Protein AF-A0A1G1VSD2-F1 (afdb_monomer)

Structure (mmCIF, N/CA/C/O backbone):
data_AF-A0A1G1VSD2-F1
#
_entry.id   AF-A0A1G1VSD2-F1
#
loop_
_atom_site.group_PDB
_atom_site.id
_atom_site.type_symbol
_atom_site.label_atom_id
_atom_site.label_alt_id
_atom_site.label_comp_id
_atom_site.label_asym_id
_atom_site.label_entity_id
_atom_site.label_seq_id
_atom_site.pdbx_PDB_ins_code
_atom_site.Cartn_x
_atom_site.Cartn_y
_atom_site.Cartn_z
_atom_site.occupancy
_atom_site.B_iso_or_equiv
_atom_site.auth_seq_id
_atom_site.auth_comp_id
_atom_site.auth_asym_id
_atom_site.auth_atom_id
_atom_site.pdbx_PDB_model_num
ATOM 1 N N . MET A 1 1 ? -58.780 -33.201 26.839 1.00 52.72 1 MET A N 1
ATOM 2 C CA . MET A 1 1 ? -57.658 -32.449 26.233 1.00 52.72 1 MET A CA 1
ATOM 3 C C . MET A 1 1 ? -57.218 -31.389 27.243 1.00 52.72 1 MET A C 1
ATOM 5 O O . MET A 1 1 ? -58.002 -30.496 27.530 1.00 52.72 1 MET A O 1
ATOM 9 N N . LYS A 1 2 ? -56.063 -31.550 27.912 1.00 49.69 2 LYS A N 1
ATOM 10 C CA . LYS A 1 2 ? -55.600 -30.594 28.940 1.00 49.69 2 LYS A CA 1
ATOM 11 C C . LYS A 1 2 ? -55.156 -29.295 28.254 1.00 49.69 2 LYS A C 1
ATOM 13 O O . LYS A 1 2 ? -54.131 -29.290 27.578 1.00 49.69 2 LYS A O 1
ATOM 18 N N . LEU A 1 3 ? -55.926 -28.219 28.414 1.00 62.31 3 LEU A N 1
ATOM 19 C CA . LEU A 1 3 ? -55.564 -26.873 27.961 1.00 62.31 3 LEU A CA 1
ATOM 20 C C . LEU A 1 3 ? -54.420 -26.342 28.839 1.00 62.31 3 LEU A C 1
ATOM 22 O O . LEU A 1 3 ? -54.589 -26.142 30.040 1.00 62.31 3 LEU A O 1
ATOM 26 N N . LYS A 1 4 ? -53.234 -26.164 28.246 1.00 66.75 4 LYS A N 1
ATOM 27 C CA . LYS A 1 4 ? -52.096 -25.493 28.890 1.00 66.75 4 LYS A CA 1
ATOM 28 C C . LYS A 1 4 ? -52.409 -23.996 28.991 1.00 66.75 4 LYS A C 1
ATOM 30 O O . LYS A 1 4 ? -52.580 -23.345 27.966 1.00 66.75 4 LYS A O 1
ATOM 35 N N . LEU A 1 5 ? -52.458 -23.453 30.208 1.00 64.56 5 LEU A N 1
ATOM 36 C CA . LEU A 1 5 ? -52.500 -22.004 30.430 1.00 64.56 5 LEU A CA 1
ATOM 37 C C . LEU A 1 5 ? -51.174 -21.386 29.965 1.00 64.56 5 LEU A C 1
ATOM 39 O O . LEU A 1 5 ? -50.117 -21.693 30.518 1.00 64.56 5 LEU A O 1
ATOM 43 N N . SER A 1 6 ? -51.236 -20.519 28.954 1.00 67.62 6 SER A N 1
ATOM 44 C CA . SER A 1 6 ? -50.121 -19.657 28.561 1.00 67.62 6 SER A CA 1
ATOM 45 C C . SER A 1 6 ? -49.943 -18.576 29.629 1.00 67.62 6 SER A C 1
ATOM 47 O O . SER A 1 6 ? -50.878 -17.828 29.914 1.00 67.62 6 SER A O 1
ATOM 49 N N . ARG A 1 7 ? -48.771 -18.529 30.271 1.00 74.62 7 ARG A N 1
ATOM 50 C CA . ARG A 1 7 ? -48.413 -17.458 31.209 1.00 74.62 7 ARG A CA 1
ATOM 51 C C . ARG A 1 7 ? -47.955 -16.253 30.389 1.00 74.62 7 ARG A C 1
ATOM 53 O O . ARG A 1 7 ? -46.961 -16.349 29.675 1.00 74.62 7 ARG A O 1
ATOM 60 N N . GLY A 1 8 ? -48.709 -15.158 30.458 1.00 75.31 8 GLY A N 1
ATOM 61 C CA . GLY A 1 8 ? -48.337 -13.886 29.840 1.00 75.31 8 GLY A CA 1
ATOM 62 C C . GLY A 1 8 ? -47.202 -13.202 30.602 1.00 75.31 8 GLY A C 1
ATOM 63 O O . GLY A 1 8 ? -47.103 -13.344 31.819 1.00 75.31 8 GLY A O 1
ATOM 64 N N . PHE A 1 9 ? -46.360 -12.469 29.875 1.00 80.50 9 PHE A N 1
ATOM 65 C CA . PHE A 1 9 ? -45.305 -11.627 30.442 1.00 80.50 9 PHE A CA 1
ATOM 66 C C . PHE A 1 9 ? -45.919 -10.488 31.261 1.00 80.50 9 PHE A C 1
ATOM 68 O O . PHE A 1 9 ? -46.888 -9.862 30.822 1.00 80.50 9 PHE A O 1
ATOM 75 N N . THR A 1 10 ? -45.359 -10.195 32.432 1.00 90.38 10 THR A N 1
ATOM 76 C CA . THR A 1 10 ? -45.783 -9.028 33.212 1.00 90.38 10 THR A CA 1
ATOM 77 C C . THR A 1 10 ? -45.136 -7.752 32.665 1.00 90.38 10 THR A C 1
ATOM 79 O O . THR A 1 10 ? -44.011 -7.762 32.164 1.00 90.38 10 THR A O 1
ATOM 82 N N . LEU A 1 11 ? -45.836 -6.618 32.773 1.00 89.25 11 LEU A N 1
ATOM 83 C CA . LEU A 1 11 ? -45.308 -5.316 32.341 1.00 89.25 11 LEU A CA 1
ATOM 84 C C . LEU A 1 11 ? -44.024 -4.952 33.111 1.00 89.25 11 LEU A C 1
ATOM 86 O O . LEU A 1 11 ? -43.090 -4.398 32.536 1.00 89.25 11 LEU A O 1
ATOM 90 N N . ILE A 1 12 ? -43.951 -5.329 34.393 1.00 93.44 12 ILE A N 1
ATOM 91 C CA . ILE A 1 12 ? -42.779 -5.085 35.239 1.00 93.44 12 ILE A CA 1
ATOM 92 C C . ILE A 1 12 ? -41.558 -5.907 34.808 1.00 93.44 12 ILE A C 1
ATOM 94 O O . ILE A 1 12 ? -40.450 -5.377 34.808 1.00 93.44 12 ILE A O 1
ATOM 98 N N . GLU A 1 13 ? -41.744 -7.157 34.369 1.00 91.56 13 GLU A N 1
ATOM 99 C CA . GLU A 1 13 ? -40.648 -7.965 33.819 1.00 91.56 13 GLU A CA 1
ATOM 100 C C . GLU A 1 13 ? -40.068 -7.321 32.560 1.00 91.56 13 GLU A C 1
ATOM 102 O O . GLU A 1 13 ? -38.850 -7.213 32.437 1.00 91.56 13 GLU A O 1
ATOM 107 N N . LEU A 1 14 ? -40.916 -6.826 31.652 1.00 91.31 14 LEU A N 1
ATOM 108 C CA . LEU A 1 14 ? -40.441 -6.153 30.441 1.00 91.31 14 LEU A CA 1
ATOM 109 C C . LEU A 1 14 ? -39.660 -4.869 30.775 1.00 91.31 14 LEU A C 1
ATOM 111 O O . LEU A 1 14 ? -38.624 -4.600 30.169 1.00 91.31 14 LEU A O 1
ATOM 115 N N . LEU A 1 15 ? -40.129 -4.101 31.763 1.00 92.69 15 LEU A N 1
ATOM 116 C CA . LEU A 1 15 ? -39.502 -2.848 32.185 1.00 92.69 15 LEU A CA 1
ATOM 117 C C . LEU A 1 15 ? -38.111 -3.066 32.801 1.00 92.69 15 LEU A C 1
ATOM 119 O O . LEU A 1 15 ? -37.177 -2.322 32.501 1.00 92.69 15 LEU A O 1
ATOM 123 N N . ILE A 1 16 ? -37.947 -4.107 33.618 1.00 95.00 16 ILE A N 1
ATOM 124 C CA . ILE A 1 16 ? -36.641 -4.453 34.195 1.00 95.00 16 ILE A CA 1
ATOM 125 C C . ILE A 1 16 ? -35.675 -4.904 33.093 1.00 95.00 16 ILE A C 1
ATOM 127 O O . ILE A 1 16 ? -34.510 -4.510 33.100 1.00 95.00 16 ILE A O 1
ATOM 131 N N . VAL A 1 17 ? -36.146 -5.676 32.110 1.00 95.56 17 VAL A N 1
ATOM 132 C CA . VAL A 1 17 ? -35.296 -6.172 31.016 1.00 95.56 17 VAL A CA 1
ATOM 133 C C . VAL A 1 17 ? -34.739 -5.026 30.176 1.00 95.56 17 VAL A C 1
ATOM 135 O O . VAL A 1 17 ? -33.534 -4.989 29.934 1.00 95.56 17 VAL A O 1
ATOM 138 N N . ILE A 1 18 ? -35.567 -4.059 29.771 1.00 95.50 18 ILE A N 1
ATOM 139 C CA . ILE A 1 18 ? -35.071 -2.912 28.992 1.00 95.50 18 ILE A CA 1
ATOM 140 C C . ILE A 1 18 ? -34.124 -2.026 29.812 1.00 95.50 18 ILE A C 1
ATOM 142 O O . ILE A 1 18 ? -33.160 -1.499 29.258 1.00 95.50 18 ILE A O 1
ATOM 146 N N . ALA A 1 19 ? -34.341 -1.914 31.128 1.00 95.94 19 ALA A N 1
ATOM 147 C CA . ALA A 1 19 ? -33.449 -1.178 32.019 1.00 95.94 19 ALA A CA 1
ATOM 148 C C . ALA A 1 19 ? -32.068 -1.849 32.110 1.00 95.94 19 ALA A C 1
ATOM 150 O O . ALA A 1 19 ? -31.043 -1.184 31.956 1.00 95.94 19 ALA A O 1
ATOM 151 N N . VAL A 1 20 ? -32.030 -3.175 32.285 1.00 96.06 20 VAL A N 1
ATOM 152 C CA . VAL A 1 20 ? -30.776 -3.945 32.316 1.00 96.06 20 VAL A CA 1
ATOM 153 C C . VAL A 1 20 ? -30.070 -3.907 30.956 1.00 96.06 20 VAL A C 1
ATOM 155 O O . VAL A 1 20 ? -28.860 -3.689 30.908 1.00 96.06 20 VAL A O 1
ATOM 158 N N . LEU A 1 21 ? -30.807 -4.050 29.848 1.00 96.25 21 LEU A N 1
ATOM 159 C CA . LEU A 1 21 ? -30.237 -3.950 28.499 1.00 96.25 21 LEU A CA 1
ATOM 160 C C . LEU A 1 21 ? -29.626 -2.568 28.240 1.00 96.25 21 LEU A C 1
ATOM 162 O O . LEU A 1 21 ? -28.535 -2.489 27.679 1.00 96.25 21 LEU A O 1
ATOM 166 N N . GLY A 1 22 ? -30.270 -1.490 28.697 1.00 96.25 22 GLY A N 1
ATOM 167 C CA . GLY A 1 22 ? -29.731 -0.135 28.579 1.00 96.25 22 GLY A CA 1
ATOM 168 C C . GLY A 1 22 ? -28.371 0.027 29.265 1.00 96.25 22 GLY A C 1
ATOM 169 O O . GLY A 1 22 ? -27.436 0.555 28.664 1.00 96.25 22 GLY A O 1
ATOM 170 N N . ILE A 1 23 ? -28.229 -0.487 30.491 1.00 94.94 23 ILE A N 1
ATOM 171 C CA . ILE A 1 23 ? -26.972 -0.411 31.257 1.00 94.94 23 ILE A CA 1
ATOM 172 C C . ILE A 1 23 ? -25.859 -1.214 30.569 1.00 94.94 23 ILE A C 1
ATOM 174 O O . ILE A 1 23 ? -24.734 -0.729 30.434 1.00 94.94 23 ILE A O 1
ATOM 178 N N . LEU A 1 24 ? -26.170 -2.424 30.095 1.00 94.94 24 LEU A N 1
ATOM 179 C CA . LEU A 1 24 ? -25.194 -3.287 29.426 1.00 94.94 24 LEU A CA 1
ATOM 180 C C . LEU A 1 24 ? -24.667 -2.676 28.121 1.00 94.94 24 LEU A C 1
ATOM 182 O O . LEU A 1 24 ? -23.469 -2.757 27.854 1.00 94.94 24 LEU A O 1
ATOM 186 N N . VAL A 1 25 ? -25.527 -2.031 27.327 1.00 93.00 25 VAL A N 1
ATOM 187 C CA . VAL A 1 25 ? -25.113 -1.386 26.068 1.00 93.00 25 VAL A CA 1
ATOM 188 C C . VAL A 1 25 ? -24.112 -0.257 26.324 1.00 93.00 25 VAL A C 1
ATOM 190 O O . VAL A 1 25 ? -23.087 -0.190 25.646 1.00 93.00 25 VAL A O 1
ATOM 193 N N . VAL A 1 26 ? -24.358 0.594 27.326 1.00 91.25 26 VAL A N 1
ATOM 194 C CA . VAL A 1 26 ? -23.435 1.689 27.680 1.00 91.25 26 VAL A CA 1
ATOM 195 C C . VAL A 1 26 ? -22.094 1.139 28.173 1.00 91.25 26 VAL A C 1
ATOM 197 O O . VAL A 1 26 ? -21.045 1.626 27.753 1.00 91.25 26 VAL A O 1
ATOM 200 N N . ALA A 1 27 ? -22.111 0.088 29.000 1.00 89.19 27 ALA A N 1
ATOM 201 C CA . ALA A 1 27 ? -20.890 -0.549 29.490 1.00 89.19 27 ALA A CA 1
ATOM 202 C C . ALA A 1 27 ? -20.028 -1.111 28.344 1.00 89.19 27 ALA A C 1
ATOM 204 O O . ALA A 1 27 ? -18.824 -0.860 28.298 1.00 89.19 27 ALA A O 1
ATOM 205 N N . ILE A 1 28 ? -20.634 -1.805 27.375 1.00 87.50 28 ILE A N 1
ATOM 206 C CA . ILE A 1 28 ? -19.914 -2.379 26.226 1.00 87.50 28 ILE A CA 1
ATOM 207 C C . ILE A 1 28 ? -19.308 -1.285 25.338 1.00 87.50 28 ILE A C 1
ATOM 209 O O . ILE A 1 28 ? -18.137 -1.376 24.970 1.00 87.50 28 ILE A O 1
ATOM 213 N N . LEU A 1 29 ? -20.075 -0.238 25.018 1.00 83.19 29 LEU A N 1
ATOM 214 C CA . LEU A 1 29 ? -19.592 0.874 24.191 1.00 83.19 29 LEU A CA 1
ATOM 215 C C . LEU A 1 29 ? -18.498 1.696 24.882 1.00 83.19 29 LEU A C 1
ATOM 217 O O . LEU A 1 29 ? -17.682 2.302 24.202 1.00 83.19 29 LEU A O 1
ATOM 221 N N . SER A 1 30 ? -18.454 1.704 26.218 1.00 80.06 30 SER A N 1
ATOM 222 C CA . SER A 1 30 ? -17.361 2.337 26.967 1.00 80.06 30 SER A CA 1
ATOM 223 C C . SER A 1 30 ? -16.060 1.525 26.946 1.00 80.06 30 SER A C 1
ATOM 225 O O . SER A 1 30 ? -14.979 2.095 27.073 1.00 80.06 30 SER A O 1
ATOM 227 N N . ALA A 1 31 ? -16.153 0.202 26.777 1.00 78.75 31 ALA A N 1
ATOM 228 C CA . ALA A 1 31 ? -15.005 -0.703 26.797 1.00 78.75 31 ALA A CA 1
ATOM 229 C C . ALA A 1 31 ? -14.352 -0.888 25.416 1.00 78.75 31 ALA A C 1
ATOM 231 O O . ALA A 1 31 ? -13.177 -1.245 25.329 1.00 78.75 31 ALA A O 1
ATOM 232 N N . LEU A 1 32 ? -15.103 -0.669 24.333 1.00 77.25 32 LEU A N 1
ATOM 233 C CA . LEU A 1 32 ? -14.618 -0.760 22.959 1.00 77.25 32 LEU A CA 1
ATOM 234 C C . LEU A 1 32 ? -14.528 0.643 22.362 1.00 77.25 32 LEU A C 1
ATOM 236 O O . LEU A 1 32 ? -15.522 1.352 22.344 1.00 77.25 32 LEU A O 1
ATOM 240 N N . ASP A 1 33 ? -13.371 1.018 21.813 1.00 84.69 33 ASP A N 1
ATOM 241 C CA . ASP A 1 33 ? -13.264 2.198 20.949 1.00 84.69 33 ASP A CA 1
ATOM 242 C C . ASP A 1 33 ? -13.594 1.782 19.498 1.00 84.69 33 ASP A C 1
ATOM 244 O O . ASP A 1 33 ? -12.732 1.221 18.802 1.00 84.69 33 ASP A O 1
ATOM 248 N N . PRO A 1 34 ? -14.836 1.993 19.012 1.00 84.88 34 PRO A N 1
ATOM 249 C CA . PRO A 1 34 ? -15.218 1.601 17.658 1.00 84.88 34 PRO A CA 1
ATOM 250 C C . PRO A 1 34 ? -14.441 2.385 16.595 1.00 84.88 34 PRO A C 1
ATOM 252 O O . PRO A 1 34 ? -14.223 1.875 15.495 1.00 84.88 34 PRO A O 1
ATOM 255 N N . LEU A 1 35 ? -13.988 3.606 16.904 1.00 89.06 35 LEU A N 1
ATOM 256 C CA . LEU A 1 35 ? -13.232 4.422 15.960 1.00 89.06 35 LEU A CA 1
ATOM 257 C C . LEU A 1 35 ? -11.840 3.835 15.742 1.00 89.06 35 LEU A C 1
ATOM 259 O O . LEU A 1 35 ? -11.397 3.734 14.598 1.00 89.06 35 LEU A O 1
ATOM 263 N N . GLU A 1 36 ? -11.179 3.380 16.804 1.00 89.56 36 GLU A N 1
ATOM 264 C CA . GLU A 1 36 ? -9.882 2.709 16.696 1.00 89.56 36 GLU A CA 1
ATOM 265 C C . GLU A 1 36 ? -9.977 1.400 15.895 1.00 89.56 36 GLU A C 1
ATOM 267 O O . GLU A 1 36 ? -9.103 1.107 15.076 1.00 89.56 36 GLU A O 1
ATOM 272 N N . GLN A 1 37 ? -11.056 0.626 16.052 1.00 89.88 37 GLN A N 1
ATOM 273 C CA . GLN A 1 37 ? -11.264 -0.584 15.244 1.00 89.88 37 GLN A CA 1
ATOM 274 C C . GLN A 1 37 ? -11.448 -0.271 13.753 1.00 89.88 37 GLN A C 1
ATOM 276 O O . GLN A 1 37 ? -10.870 -0.952 12.904 1.00 89.88 37 GLN A O 1
ATOM 281 N N . LEU A 1 38 ? -12.197 0.784 13.421 1.00 92.12 38 LEU A N 1
ATOM 282 C CA . LEU A 1 38 ? -12.356 1.231 12.035 1.00 92.12 38 LEU A CA 1
ATOM 283 C C . LEU A 1 38 ? -11.030 1.709 11.429 1.00 92.12 38 LEU A C 1
ATOM 285 O O . LEU A 1 38 ? -10.752 1.421 10.265 1.00 92.12 38 LEU A O 1
ATOM 289 N N . ARG A 1 39 ? -10.191 2.398 12.212 1.00 92.06 39 ARG A N 1
ATOM 290 C CA . ARG A 1 39 ? -8.841 2.810 11.790 1.00 92.06 39 ARG A CA 1
ATOM 291 C C . ARG A 1 39 ? -7.949 1.607 11.498 1.00 92.06 39 ARG A C 1
ATOM 293 O O . ARG A 1 39 ? -7.345 1.551 10.433 1.00 92.06 39 ARG A O 1
ATOM 300 N N . LYS A 1 40 ? -7.951 0.598 12.376 1.00 91.00 40 LYS A N 1
ATOM 301 C CA . LYS A 1 40 ? -7.224 -0.665 12.155 1.00 91.00 40 LYS A CA 1
ATOM 302 C C . LYS A 1 40 ? -7.665 -1.369 10.8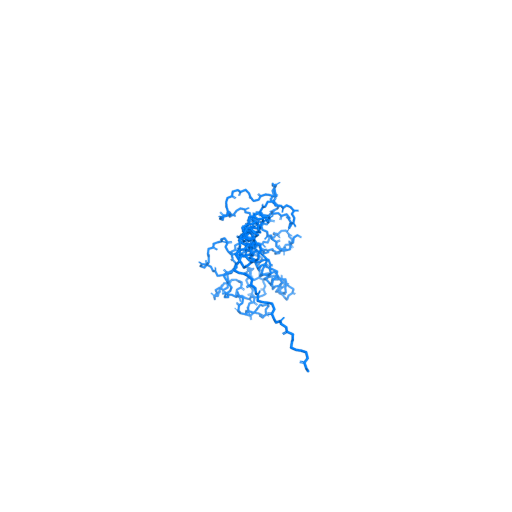75 1.00 91.00 40 LYS A C 1
ATOM 304 O O . LYS A 1 40 ? -6.827 -1.875 10.136 1.00 91.00 40 LYS A O 1
ATOM 309 N N . ALA A 1 41 ? -8.969 -1.397 10.601 1.00 92.88 41 ALA A N 1
ATOM 310 C CA . ALA A 1 41 ? -9.496 -1.989 9.375 1.00 92.88 41 ALA A CA 1
ATOM 311 C C . ALA A 1 41 ? -9.015 -1.236 8.119 1.00 92.88 41 ALA A C 1
ATOM 313 O O . ALA A 1 41 ? -8.641 -1.870 7.133 1.00 92.88 41 ALA A O 1
ATOM 314 N N . ARG A 1 42 ? -8.964 0.105 8.162 1.00 93.19 42 ARG A N 1
ATOM 315 C CA . ARG A 1 42 ? -8.397 0.923 7.074 1.00 93.19 42 ARG A CA 1
ATOM 316 C C . ARG A 1 42 ? -6.908 0.659 6.873 1.00 93.19 42 ARG A C 1
ATOM 318 O O . ARG A 1 42 ? -6.489 0.451 5.737 1.00 93.19 42 ARG A O 1
ATOM 325 N N . ASP A 1 43 ? -6.132 0.600 7.953 1.00 92.31 43 ASP A N 1
ATOM 326 C CA . ASP A 1 43 ? -4.699 0.289 7.894 1.00 92.31 43 ASP A CA 1
ATOM 327 C C . ASP A 1 43 ? -4.441 -1.118 7.336 1.00 92.31 43 ASP A C 1
ATOM 329 O O . ASP A 1 43 ? -3.548 -1.302 6.512 1.00 92.31 43 ASP A O 1
ATOM 333 N N . ALA A 1 44 ? -5.260 -2.110 7.703 1.00 92.31 44 ALA A N 1
ATOM 334 C CA . ALA A 1 44 ? -5.191 -3.452 7.124 1.00 92.31 44 ALA A CA 1
ATOM 335 C C . ALA A 1 44 ? -5.469 -3.443 5.609 1.00 92.31 44 ALA A C 1
ATOM 337 O O . ALA A 1 44 ? -4.771 -4.120 4.851 1.00 92.31 44 ALA A O 1
ATOM 338 N N . GLY A 1 45 ? -6.437 -2.637 5.159 1.00 94.31 45 GLY A N 1
ATOM 339 C CA . GLY A 1 45 ? -6.695 -2.403 3.736 1.00 94.31 45 GLY A CA 1
ATOM 340 C C . GLY A 1 45 ? -5.490 -1.786 3.020 1.00 94.31 45 GLY A C 1
ATOM 341 O O . GLY A 1 45 ? -5.041 -2.321 2.010 1.00 94.31 45 GLY A O 1
ATOM 342 N N . ARG A 1 46 ? -4.895 -0.728 3.587 1.00 93.38 46 ARG A N 1
ATOM 343 C CA . ARG A 1 46 ? -3.677 -0.093 3.044 1.00 93.38 46 ARG A CA 1
ATOM 344 C C . ARG A 1 46 ? -2.503 -1.065 2.977 1.00 93.38 46 ARG A C 1
ATOM 346 O O . ARG A 1 46 ? -1.794 -1.087 1.978 1.00 93.38 46 ARG A O 1
ATOM 353 N N . LYS A 1 47 ? -2.323 -1.907 3.997 1.00 92.44 47 LYS A N 1
ATOM 354 C CA . LYS A 1 47 ? -1.291 -2.952 4.009 1.00 92.44 47 LYS A CA 1
ATOM 355 C C . LYS A 1 47 ? -1.501 -3.980 2.895 1.00 92.44 47 LYS A C 1
ATOM 357 O O . LYS A 1 47 ? -0.532 -4.386 2.259 1.00 92.44 47 LYS A O 1
ATOM 362 N N . SER A 1 48 ? -2.748 -4.379 2.639 1.00 94.56 48 SER A N 1
ATOM 363 C CA . SER A 1 48 ? -3.082 -5.274 1.525 1.00 94.56 48 SER A CA 1
ATOM 364 C C . SER A 1 48 ? -2.796 -4.621 0.170 1.00 94.56 48 SER A C 1
ATOM 366 O O . SER A 1 48 ? -2.194 -5.256 -0.693 1.00 94.56 48 SER A O 1
ATOM 368 N N . ASP A 1 49 ? -3.184 -3.355 -0.009 1.00 96.19 49 ASP A N 1
ATOM 369 C CA . ASP A 1 49 ? -2.891 -2.592 -1.227 1.00 96.19 49 ASP A CA 1
ATOM 370 C C . ASP A 1 49 ? -1.375 -2.444 -1.436 1.00 96.19 49 ASP A C 1
ATOM 372 O O . ASP A 1 49 ? -0.877 -2.626 -2.546 1.00 96.19 49 ASP A O 1
ATOM 376 N N . ALA A 1 50 ? -0.629 -2.164 -0.363 1.00 94.44 50 ALA A N 1
ATOM 377 C CA . ALA A 1 50 ? 0.823 -2.044 -0.393 1.00 94.44 50 ALA A CA 1
ATOM 378 C C . ALA A 1 50 ? 1.503 -3.352 -0.818 1.00 94.44 50 ALA A C 1
ATOM 380 O O . ALA A 1 50 ? 2.408 -3.327 -1.649 1.00 94.44 50 ALA A O 1
ATOM 381 N N . ALA A 1 51 ? 1.043 -4.493 -0.297 1.00 94.81 51 ALA A N 1
ATOM 382 C CA . ALA A 1 51 ? 1.556 -5.807 -0.678 1.00 94.81 51 ALA A CA 1
ATOM 383 C C . ALA A 1 51 ? 1.246 -6.157 -2.145 1.00 94.81 51 ALA A C 1
ATOM 385 O O . ALA A 1 51 ? 2.111 -6.678 -2.847 1.00 94.81 51 ALA A O 1
ATOM 386 N N . GLU A 1 52 ? 0.039 -5.844 -2.632 1.00 96.50 52 GLU A N 1
ATOM 387 C CA . GLU A 1 52 ? -0.333 -6.049 -4.039 1.00 96.50 52 GLU A CA 1
ATOM 388 C C . GLU A 1 52 ? 0.537 -5.205 -4.982 1.00 96.50 52 GLU A C 1
ATOM 390 O O . GLU A 1 52 ? 0.989 -5.699 -6.020 1.00 96.50 52 GLU A O 1
ATOM 395 N N . LEU A 1 53 ? 0.811 -3.955 -4.597 1.00 96.50 53 LEU A N 1
ATOM 396 C CA . LEU A 1 53 ? 1.669 -3.049 -5.351 1.00 96.50 53 LEU A CA 1
ATOM 397 C C . LEU A 1 53 ? 3.136 -3.484 -5.348 1.00 96.50 53 LEU A C 1
ATOM 399 O O . LEU A 1 53 ? 3.753 -3.532 -6.411 1.00 96.50 53 LEU A O 1
ATOM 403 N N . LEU A 1 54 ? 3.680 -3.856 -4.188 1.00 95.62 54 LEU A N 1
ATOM 404 C CA . LEU A 1 54 ? 5.044 -4.372 -4.087 1.00 95.62 54 LEU A CA 1
ATOM 405 C C . LEU A 1 54 ? 5.239 -5.602 -4.977 1.00 95.62 54 LEU A C 1
ATOM 407 O O . LEU A 1 54 ? 6.180 -5.648 -5.764 1.00 95.62 54 LEU A O 1
ATOM 411 N N . ALA A 1 55 ? 4.309 -6.557 -4.916 1.00 96.50 55 ALA A N 1
ATOM 412 C CA . ALA A 1 55 ? 4.383 -7.763 -5.728 1.00 96.50 55 ALA A CA 1
ATOM 413 C C . ALA A 1 55 ? 4.375 -7.448 -7.236 1.00 96.50 55 ALA A C 1
ATOM 415 O O . ALA A 1 55 ? 4.990 -8.169 -8.018 1.00 96.50 55 ALA A O 1
ATOM 416 N N . ALA A 1 56 ? 3.691 -6.382 -7.669 1.00 96.81 56 ALA A N 1
ATOM 417 C CA . ALA A 1 56 ? 3.742 -5.938 -9.062 1.00 96.81 56 ALA A CA 1
ATOM 418 C C . ALA A 1 56 ? 5.114 -5.363 -9.441 1.00 96.81 56 ALA A C 1
ATOM 420 O O . ALA A 1 56 ? 5.616 -5.675 -10.520 1.00 96.81 56 ALA A O 1
ATOM 421 N N . TYR A 1 57 ? 5.746 -4.580 -8.561 1.00 95.62 57 TYR A N 1
ATOM 422 C CA . TYR A 1 57 ? 7.111 -4.100 -8.788 1.00 95.62 57 TYR A CA 1
ATOM 423 C C . TYR A 1 57 ? 8.128 -5.241 -8.846 1.00 95.62 57 TYR A C 1
ATOM 425 O O . TYR A 1 57 ? 8.987 -5.232 -9.722 1.00 95.62 57 TYR A O 1
ATOM 433 N N . GLU A 1 58 ? 8.022 -6.235 -7.964 1.00 95.12 58 GLU A N 1
ATOM 434 C CA . GLU A 1 58 ? 8.923 -7.396 -7.946 1.00 95.12 58 GLU A CA 1
ATOM 435 C C . GLU A 1 58 ? 8.797 -8.248 -9.215 1.00 95.12 58 GLU A C 1
ATOM 437 O O . GLU A 1 58 ? 9.809 -8.652 -9.795 1.00 95.12 58 GLU A O 1
ATOM 442 N N . ARG A 1 59 ? 7.567 -8.489 -9.696 1.00 95.94 59 ARG A N 1
ATOM 443 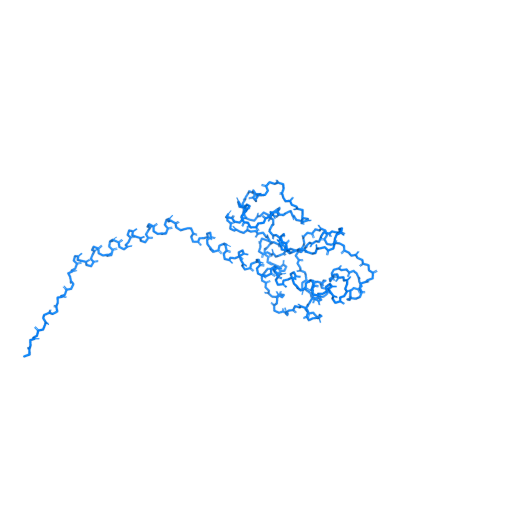C CA . ARG A 1 59 ? 7.356 -9.179 -10.977 1.00 95.94 59 ARG A CA 1
ATOM 444 C C . ARG A 1 59 ? 7.924 -8.378 -12.145 1.00 95.94 59 ARG A C 1
ATOM 446 O O . ARG A 1 59 ? 8.674 -8.932 -12.944 1.00 95.94 59 ARG A O 1
ATOM 453 N N . TYR A 1 60 ? 7.655 -7.071 -12.187 1.00 94.69 60 TYR A N 1
ATOM 454 C CA . TYR A 1 60 ? 8.213 -6.188 -13.208 1.00 94.69 60 TYR A CA 1
ATOM 455 C C . TYR A 1 60 ? 9.749 -6.237 -13.206 1.00 94.69 60 TYR A C 1
ATOM 457 O O . TYR A 1 60 ? 10.363 -6.429 -14.254 1.00 94.69 60 TYR A O 1
ATOM 465 N N . TYR A 1 61 ? 10.378 -6.147 -12.031 1.00 93.25 61 TYR A N 1
ATOM 466 C CA . TYR A 1 61 ? 11.830 -6.240 -11.899 1.00 93.25 61 TYR A CA 1
ATOM 467 C C . TYR A 1 61 ? 12.365 -7.602 -12.348 1.00 93.25 61 TYR A C 1
ATOM 469 O O . TYR A 1 61 ? 13.386 -7.667 -13.021 1.00 93.25 61 TYR A O 1
ATOM 477 N N . THR A 1 62 ? 11.667 -8.694 -12.040 1.00 93.88 62 THR A N 1
ATOM 478 C CA . THR A 1 62 ? 12.066 -10.043 -12.474 1.00 93.88 62 THR A CA 1
ATOM 479 C C . THR A 1 62 ? 12.040 -10.185 -14.000 1.00 93.88 62 THR A C 1
ATOM 481 O O . THR A 1 62 ? 12.920 -10.825 -14.572 1.00 93.88 62 THR A O 1
ATOM 484 N N . THR A 1 63 ? 11.064 -9.567 -14.669 1.00 93.50 63 THR A N 1
ATOM 485 C CA . THR A 1 63 ? 10.915 -9.618 -16.132 1.00 93.50 63 THR A CA 1
ATOM 486 C C . THR A 1 63 ? 11.898 -8.692 -16.854 1.00 93.50 63 THR A C 1
ATOM 488 O O . THR A 1 63 ? 12.464 -9.062 -17.882 1.00 93.50 63 THR A O 1
ATOM 491 N N . TYR A 1 64 ? 12.104 -7.484 -16.328 1.00 91.81 64 TYR A N 1
ATOM 492 C CA . TYR A 1 64 ? 12.790 -6.394 -17.029 1.00 91.81 64 TYR A CA 1
ATOM 493 C C . TYR A 1 64 ? 14.160 -6.027 -16.443 1.00 91.81 64 TYR A C 1
ATOM 495 O O . TYR A 1 64 ? 14.884 -5.214 -17.017 1.00 91.81 64 TYR A O 1
ATOM 503 N N . ASN A 1 65 ? 14.531 -6.638 -15.315 1.00 91.06 65 ASN A N 1
ATOM 504 C CA . ASN A 1 65 ? 15.744 -6.372 -14.539 1.00 91.06 65 ASN A CA 1
ATOM 505 C C . ASN A 1 65 ? 15.906 -4.899 -14.121 1.00 91.06 65 ASN A C 1
ATOM 507 O O . ASN A 1 65 ? 17.018 -4.380 -14.014 1.00 91.06 65 ASN A O 1
ATOM 511 N N . CYS A 1 66 ? 14.782 -4.207 -13.936 1.00 91.62 66 CYS A N 1
ATOM 512 C CA . CYS A 1 66 ? 14.722 -2.806 -13.553 1.00 91.62 66 CYS A CA 1
ATOM 513 C C . CYS A 1 66 ? 13.318 -2.424 -13.070 1.00 91.62 66 CYS A C 1
ATOM 515 O O . CYS A 1 66 ? 12.372 -3.187 -13.256 1.00 91.62 66 CYS A O 1
ATOM 517 N N . TYR A 1 67 ? 13.165 -1.253 -12.453 1.00 93.56 67 TYR A N 1
ATOM 518 C CA . TYR A 1 67 ? 11.867 -0.762 -11.994 1.00 93.56 67 TYR A CA 1
ATOM 519 C C . TYR A 1 67 ? 11.215 0.189 -13.009 1.00 93.56 67 TYR A C 1
ATOM 521 O O . TYR A 1 67 ? 11.900 0.769 -13.851 1.00 93.56 67 TYR A O 1
ATOM 529 N N . PRO A 1 68 ? 9.887 0.403 -12.934 1.00 92.62 68 PRO A N 1
ATOM 530 C CA . PRO A 1 68 ? 9.174 1.254 -13.889 1.00 92.62 68 PRO A CA 1
ATOM 531 C C . PRO A 1 68 ? 9.640 2.716 -13.945 1.00 92.62 68 PRO A C 1
ATOM 533 O O . PRO A 1 68 ? 9.452 3.359 -14.975 1.00 92.62 68 PRO A O 1
ATOM 536 N N . TRP A 1 69 ? 10.234 3.223 -12.859 1.00 91.81 69 TRP A N 1
ATOM 537 C CA . TRP A 1 69 ? 10.766 4.588 -12.744 1.00 91.81 69 TRP A CA 1
ATOM 538 C C . TRP A 1 69 ? 12.191 4.754 -13.283 1.00 91.81 69 TRP A C 1
ATOM 540 O O . TRP A 1 69 ? 12.712 5.868 -13.303 1.00 91.81 69 TRP A O 1
ATOM 550 N N . ASP A 1 70 ? 12.839 3.674 -13.719 1.00 91.94 70 ASP A N 1
ATOM 551 C CA . ASP A 1 70 ? 14.124 3.771 -14.402 1.00 91.94 70 ASP A CA 1
ATOM 552 C C . ASP A 1 70 ? 13.958 4.319 -15.825 1.00 91.94 70 ASP A C 1
ATOM 554 O O . ASP A 1 70 ? 12.959 4.093 -16.518 1.00 91.94 70 ASP A O 1
ATOM 558 N N . THR A 1 71 ? 14.985 5.018 -16.308 1.00 87.19 71 THR A N 1
ATOM 559 C CA . THR A 1 71 ? 14.959 5.562 -17.668 1.00 87.19 71 THR A CA 1
ATOM 560 C C . THR A 1 71 ? 15.038 4.460 -18.722 1.00 87.19 71 THR A C 1
ATOM 562 O O . THR A 1 71 ? 15.728 3.450 -18.560 1.00 87.19 71 THR A O 1
ATOM 565 N N . GLY A 1 72 ? 14.350 4.676 -19.843 1.00 80.38 72 GLY A N 1
ATOM 566 C CA . GLY A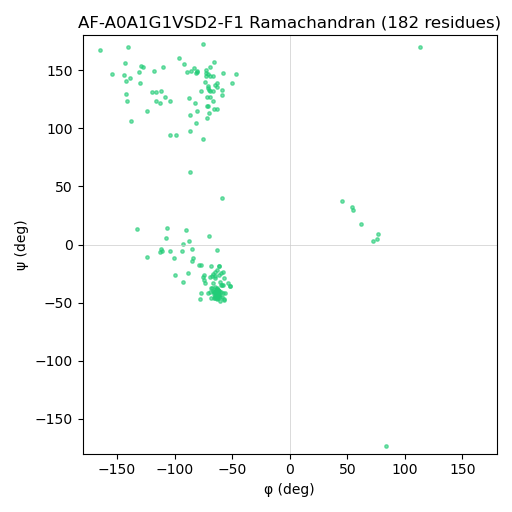 1 72 ? 14.380 3.756 -20.981 1.00 80.38 72 GLY A CA 1
ATOM 567 C C . GLY A 1 72 ? 13.559 2.481 -20.788 1.00 80.38 72 GLY A C 1
ATOM 568 O O . GLY A 1 72 ? 13.565 1.635 -21.675 1.00 80.38 72 GLY A O 1
ATOM 569 N N . ALA A 1 73 ? 12.813 2.342 -19.685 1.00 78.56 73 ALA A N 1
ATOM 570 C CA . ALA A 1 73 ? 11.921 1.209 -19.472 1.00 78.56 73 ALA A CA 1
ATOM 571 C C . ALA A 1 73 ? 11.044 0.928 -20.735 1.00 78.56 73 ALA A C 1
ATOM 573 O O . ALA A 1 73 ? 10.645 1.867 -21.442 1.00 78.56 73 ALA A O 1
ATOM 574 N N . PRO A 1 74 ? 10.686 -0.340 -21.041 1.00 76.31 74 PRO A N 1
ATOM 575 C CA . PRO A 1 74 ? 10.788 -1.490 -20.154 1.00 76.31 74 PRO A CA 1
ATOM 576 C C . PRO A 1 74 ? 12.176 -2.135 -20.187 1.00 76.31 74 PRO A C 1
ATOM 578 O O . PRO A 1 74 ? 12.517 -2.868 -19.280 1.00 76.31 74 PRO A O 1
ATOM 581 N N . THR A 1 75 ? 13.012 -1.809 -21.168 1.00 82.19 75 THR A N 1
ATOM 582 C CA . THR A 1 75 ? 14.421 -2.214 -21.225 1.00 82.19 75 THR A CA 1
ATOM 583 C C . THR A 1 75 ? 15.299 -1.075 -20.735 1.00 82.19 75 THR A C 1
ATOM 585 O O . THR A 1 75 ? 15.635 -0.169 -21.494 1.00 82.19 75 THR A O 1
ATOM 588 N N . CYS A 1 76 ? 15.639 -1.090 -19.456 1.00 82.06 76 CYS A N 1
ATOM 589 C CA . CYS A 1 76 ? 16.238 0.074 -18.825 1.00 82.06 76 CYS A CA 1
ATOM 590 C C . CYS A 1 76 ? 17.635 0.409 -19.355 1.00 82.06 76 CYS A C 1
ATOM 592 O O . CYS A 1 76 ? 18.508 -0.450 -19.469 1.00 82.06 76 CYS A O 1
ATOM 594 N N . THR A 1 77 ? 17.837 1.689 -19.665 1.00 86.56 77 THR A N 1
ATOM 595 C CA . THR A 1 77 ? 19.098 2.227 -20.197 1.00 86.56 77 THR A CA 1
ATOM 596 C C . THR A 1 77 ? 19.934 2.905 -19.120 1.00 86.56 77 THR A C 1
ATOM 598 O O . THR A 1 77 ? 21.155 2.960 -19.238 1.00 86.56 77 THR A O 1
ATOM 601 N N . ALA A 1 78 ? 19.290 3.413 -18.065 1.00 86.31 78 ALA A N 1
ATOM 602 C CA . ALA A 1 78 ? 19.959 3.907 -16.869 1.00 86.31 78 ALA A CA 1
ATOM 603 C C . ALA A 1 78 ? 19.041 3.834 -15.644 1.00 86.31 78 ALA A C 1
ATOM 605 O O . ALA A 1 78 ? 17.826 4.032 -15.738 1.00 86.31 78 ALA A O 1
ATOM 606 N N . VAL A 1 79 ? 19.668 3.580 -14.498 1.00 87.19 79 VAL A N 1
ATOM 607 C CA . VAL A 1 79 ? 19.019 3.443 -13.195 1.00 87.19 79 VAL A CA 1
ATOM 608 C C . VAL A 1 79 ? 18.655 4.813 -12.627 1.00 87.19 79 VAL A C 1
ATOM 610 O O . VAL A 1 79 ? 19.498 5.710 -12.561 1.00 87.19 79 VAL A O 1
ATOM 613 N N . VAL A 1 80 ? 17.416 4.944 -12.160 1.00 87.62 80 VAL A N 1
ATOM 614 C CA . VAL A 1 80 ? 16.938 6.070 -11.356 1.00 87.62 80 VAL A CA 1
ATOM 615 C C . VAL A 1 80 ? 16.558 5.512 -9.989 1.00 87.62 80 VAL A C 1
ATOM 617 O O . VAL A 1 80 ? 15.753 4.592 -9.875 1.00 87.62 80 VAL A O 1
ATOM 620 N N . ASN A 1 81 ? 17.152 6.042 -8.923 1.00 84.88 81 ASN A N 1
ATOM 621 C CA . ASN A 1 81 ? 16.819 5.609 -7.567 1.00 84.88 81 ASN A CA 1
ATOM 622 C C . ASN A 1 81 ? 15.639 6.420 -7.032 1.00 84.88 81 ASN A C 1
ATOM 624 O O . ASN A 1 81 ? 15.718 7.649 -6.946 1.00 84.88 81 ASN A O 1
ATOM 628 N N . ARG A 1 82 ? 14.583 5.741 -6.577 1.00 88.81 82 ARG A N 1
ATOM 629 C CA . ARG A 1 82 ? 13.449 6.381 -5.890 1.00 88.81 82 ARG A CA 1
ATOM 630 C C . ARG A 1 82 ? 13.733 6.508 -4.389 1.00 88.81 82 ARG A C 1
ATOM 632 O O . ARG A 1 82 ? 13.061 5.910 -3.557 1.00 88.81 82 ARG A O 1
ATOM 639 N N . ALA A 1 83 ? 14.769 7.272 -4.040 1.00 82.00 83 ALA A N 1
ATOM 640 C CA . ALA A 1 83 ? 15.271 7.377 -2.661 1.00 82.00 83 ALA A CA 1
ATOM 641 C C . ALA A 1 83 ? 14.307 8.091 -1.690 1.00 82.00 83 ALA A C 1
ATOM 643 O O . ALA A 1 83 ? 14.436 7.958 -0.475 1.00 82.00 83 ALA A O 1
ATOM 644 N N . VAL A 1 84 ? 13.347 8.852 -2.221 1.00 84.38 84 VAL A N 1
ATOM 645 C CA . VAL A 1 84 ? 12.297 9.522 -1.446 1.00 84.38 84 VAL A CA 1
ATOM 646 C C . VAL A 1 84 ? 10.962 8.869 -1.770 1.00 84.38 84 VAL A C 1
ATOM 648 O O . VAL A 1 84 ? 10.625 8.680 -2.939 1.00 84.38 84 VAL A O 1
ATOM 651 N N . ALA A 1 85 ? 10.203 8.552 -0.726 1.00 85.31 85 ALA A N 1
ATOM 652 C CA . ALA A 1 85 ? 8.876 7.985 -0.823 1.00 85.31 85 ALA A CA 1
ATOM 653 C C . ALA A 1 85 ? 7.944 8.982 -1.510 1.00 85.31 85 ALA A C 1
ATOM 655 O O . ALA A 1 85 ? 7.690 10.083 -1.021 1.00 85.31 85 ALA A O 1
ATOM 656 N N . VAL A 1 86 ? 7.433 8.587 -2.667 1.00 90.62 86 VAL A N 1
ATOM 657 C CA . VAL A 1 86 ? 6.486 9.386 -3.440 1.00 90.62 86 VAL A CA 1
ATOM 658 C C . VAL A 1 86 ? 5.289 8.527 -3.793 1.00 90.62 86 VAL A C 1
ATOM 660 O O . VAL A 1 86 ? 5.376 7.304 -3.881 1.00 90.62 86 VAL A O 1
ATOM 663 N N . ASN A 1 87 ? 4.145 9.160 -3.991 1.00 92.81 87 ASN A N 1
ATOM 664 C CA . ASN A 1 87 ? 2.959 8.433 -4.404 1.00 92.81 87 ASN A CA 1
ATOM 665 C C . ASN A 1 87 ? 3.159 7.790 -5.789 1.00 92.81 87 ASN A C 1
ATOM 667 O O . ASN A 1 87 ? 3.724 8.447 -6.671 1.00 92.81 87 ASN A O 1
ATOM 671 N N . PRO A 1 88 ? 2.700 6.542 -5.993 1.00 93.88 88 PRO A N 1
ATOM 672 C CA . PRO A 1 88 ? 2.776 5.910 -7.298 1.00 93.88 88 PRO A CA 1
ATOM 673 C C . PRO A 1 88 ? 1.925 6.675 -8.318 1.00 93.88 88 PRO A C 1
ATOM 675 O O . PRO A 1 88 ? 0.787 7.053 -8.042 1.00 93.88 88 PRO A O 1
ATOM 678 N N . ASN A 1 89 ? 2.476 6.901 -9.506 1.00 92.50 89 ASN A N 1
ATOM 679 C CA . ASN A 1 89 ? 1.856 7.674 -10.569 1.00 92.50 89 ASN A CA 1
ATOM 680 C C . ASN A 1 89 ? 1.303 6.758 -11.668 1.00 92.50 89 ASN A C 1
ATOM 682 O O . ASN A 1 89 ? 2.003 6.397 -12.615 1.00 92.50 89 ASN A O 1
ATOM 686 N N . PHE A 1 90 ? 0.019 6.425 -11.551 1.00 93.44 90 PHE A N 1
ATOM 687 C CA . PHE A 1 90 ? -0.718 5.652 -12.554 1.00 93.44 90 PHE A CA 1
ATOM 688 C C . PHE A 1 90 ? -1.399 6.516 -13.629 1.00 93.44 90 PHE A C 1
ATOM 690 O O . PHE A 1 90 ? -2.247 6.011 -14.367 1.00 93.44 90 PHE A O 1
ATOM 697 N N . ALA A 1 91 ? -1.076 7.810 -13.731 1.00 90.25 91 ALA A N 1
ATOM 698 C CA . ALA A 1 91 ? -1.546 8.619 -14.852 1.00 90.25 91 ALA A CA 1
ATOM 699 C C . ALA A 1 91 ? -0.935 8.120 -16.170 1.00 90.25 91 ALA A C 1
ATOM 701 O O . ALA A 1 91 ? 0.133 7.512 -16.186 1.00 90.25 91 ALA A O 1
ATOM 702 N N . VAL A 1 92 ? -1.586 8.409 -17.297 1.00 81.00 92 VAL A N 1
ATOM 703 C CA . VAL A 1 92 ? -1.010 8.121 -18.617 1.00 81.00 92 VAL A CA 1
ATOM 704 C C . VAL A 1 92 ? 0.323 8.871 -18.742 1.00 81.00 92 VAL A C 1
ATOM 706 O O . VAL A 1 92 ? 0.374 10.067 -18.470 1.00 81.00 92 VAL A O 1
ATOM 709 N N . ALA A 1 93 ? 1.383 8.154 -19.128 1.00 83.12 93 ALA A N 1
ATOM 710 C CA . ALA A 1 93 ? 2.791 8.586 -19.106 1.00 83.12 93 ALA A CA 1
ATOM 711 C C . ALA A 1 93 ? 3.461 8.688 -17.718 1.00 83.12 93 ALA A C 1
ATOM 713 O O . ALA A 1 93 ? 4.628 9.059 -17.640 1.00 83.12 93 ALA A O 1
ATOM 714 N N . GLY A 1 94 ? 2.770 8.324 -16.638 1.00 85.94 94 GLY A N 1
ATOM 715 C CA . GLY A 1 94 ? 3.390 8.092 -15.338 1.00 85.94 94 GLY A CA 1
ATOM 716 C C . GLY A 1 94 ? 4.195 6.793 -15.321 1.00 85.94 94 GLY A C 1
ATOM 717 O O . GLY A 1 94 ? 3.810 5.804 -15.948 1.00 85.94 94 GLY A O 1
ATOM 718 N N . ASP A 1 95 ? 5.300 6.788 -14.581 1.00 90.06 95 ASP A N 1
ATOM 719 C CA . ASP A 1 95 ? 6.218 5.646 -14.500 1.00 90.06 95 ASP A CA 1
ATOM 720 C C . ASP A 1 95 ? 5.508 4.362 -14.046 1.00 90.06 95 ASP A C 1
ATOM 722 O O . ASP A 1 95 ? 5.684 3.290 -14.622 1.00 90.06 95 ASP A O 1
ATOM 726 N N . ASP A 1 96 ? 4.624 4.475 -13.053 1.00 93.38 96 ASP A N 1
ATOM 727 C CA . ASP A 1 96 ? 3.956 3.330 -12.433 1.00 93.38 96 ASP A CA 1
ATOM 728 C C . ASP A 1 96 ? 2.781 2.801 -13.281 1.00 93.38 96 ASP A C 1
ATOM 730 O O . ASP A 1 96 ? 2.395 1.636 -13.155 1.00 93.38 96 ASP A O 1
ATOM 734 N N . TYR A 1 97 ? 2.267 3.594 -14.235 1.00 93.50 97 TYR A N 1
ATOM 735 C CA . TYR A 1 97 ? 1.261 3.149 -15.214 1.00 93.50 97 TYR A CA 1
ATOM 736 C C . TYR A 1 97 ? 1.739 1.952 -16.048 1.00 93.50 97 TYR A C 1
ATOM 738 O O . TYR A 1 97 ? 0.940 1.150 -16.537 1.00 93.50 97 TYR A O 1
ATOM 746 N N . ARG A 1 98 ? 3.057 1.772 -16.159 1.00 92.25 98 ARG A N 1
ATOM 747 C CA . ARG A 1 98 ? 3.678 0.654 -16.872 1.00 92.25 98 ARG A CA 1
ATOM 748 C C . ARG A 1 98 ? 3.400 -0.699 -16.236 1.00 92.25 98 ARG A C 1
ATOM 750 O O . ARG A 1 98 ? 3.321 -1.687 -16.957 1.00 92.25 98 ARG A O 1
ATOM 757 N N . LEU A 1 99 ? 3.188 -0.750 -14.921 1.00 94.56 99 LEU A N 1
ATOM 758 C CA . LEU A 1 99 ? 2.765 -1.984 -14.258 1.00 94.56 99 LEU A CA 1
ATOM 759 C C . LEU A 1 99 ? 1.443 -2.494 -14.838 1.00 94.56 99 LEU A C 1
ATOM 761 O O . LEU A 1 99 ? 1.244 -3.696 -14.969 1.00 94.56 99 LEU A O 1
ATOM 765 N N . ILE A 1 100 ? 0.550 -1.584 -15.231 1.00 94.88 100 ILE A N 1
ATOM 766 C CA . ILE A 1 100 ? -0.732 -1.937 -15.842 1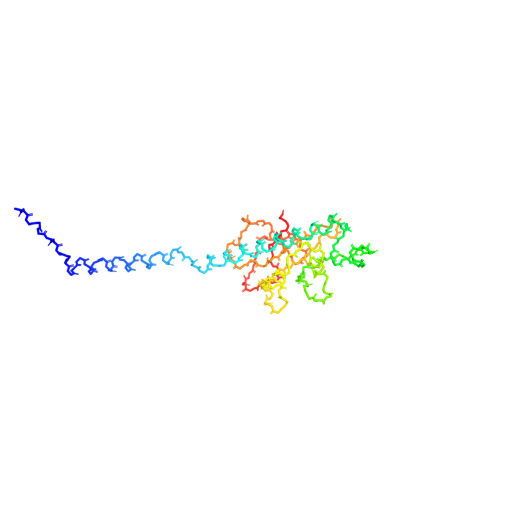.00 94.88 100 ILE A CA 1
ATOM 767 C C . ILE A 1 100 ? -0.537 -2.315 -17.308 1.00 94.88 100 ILE A C 1
ATOM 769 O O . ILE A 1 100 ? -1.048 -3.342 -17.751 1.00 94.88 100 ILE A O 1
ATOM 773 N N . THR A 1 101 ? 0.211 -1.513 -18.070 1.00 93.75 101 THR A N 1
ATOM 774 C CA . THR A 1 101 ? 0.368 -1.756 -19.513 1.00 93.75 101 THR A CA 1
ATOM 775 C C . THR A 1 101 ? 1.193 -3.001 -19.831 1.00 93.75 101 THR A C 1
ATOM 777 O O . THR A 1 101 ? 0.951 -3.620 -20.861 1.00 93.75 101 THR A O 1
ATOM 780 N N . GLN A 1 102 ? 2.119 -3.396 -18.951 1.00 93.75 102 GLN A N 1
ATOM 781 C CA . GLN A 1 102 ? 2.883 -4.644 -19.069 1.00 93.75 102 GLN A CA 1
ATOM 782 C C . GLN A 1 102 ? 2.180 -5.854 -18.430 1.00 93.75 102 GLN A C 1
ATOM 784 O O . GLN A 1 102 ? 2.738 -6.944 -18.416 1.00 93.75 102 GLN A O 1
ATOM 789 N N . GLY A 1 103 ? 0.960 -5.688 -17.907 1.00 94.38 103 GLY A N 1
ATOM 790 C CA . GLY A 1 103 ? 0.174 -6.792 -17.347 1.00 94.38 103 GLY A CA 1
ATOM 791 C C . GLY A 1 103 ? 0.607 -7.261 -15.954 1.00 94.38 103 GLY A C 1
ATOM 792 O O . GLY A 1 103 ? 0.077 -8.253 -15.460 1.00 94.38 103 GLY A O 1
ATOM 793 N N . GLU A 1 104 ? 1.508 -6.538 -15.289 1.00 94.88 104 GLU A N 1
ATOM 794 C CA . GLU A 1 104 ? 1.964 -6.855 -13.931 1.00 94.88 104 GLU A CA 1
ATOM 795 C C . GLU A 1 104 ? 0.952 -6.459 -12.854 1.00 94.88 104 GLU A C 1
ATOM 797 O O . GLU A 1 104 ? 1.003 -6.947 -11.723 1.00 94.88 104 GLU A O 1
ATOM 802 N N . MET A 1 105 ? 0.008 -5.584 -13.195 1.00 95.69 105 MET A N 1
ATOM 803 C CA . MET A 1 105 ? -1.035 -5.095 -12.308 1.00 95.69 105 MET A CA 1
ATOM 804 C C . MET A 1 105 ? -2.354 -4.892 -13.054 1.00 95.69 105 MET A C 1
ATOM 806 O O . MET A 1 105 ? -2.407 -4.492 -14.215 1.00 95.69 105 MET A O 1
ATOM 810 N N . LYS A 1 106 ? -3.462 -5.134 -12.353 1.00 95.50 106 LYS A N 1
ATOM 811 C CA . LYS A 1 106 ? -4.809 -4.880 -12.865 1.00 95.50 106 LYS A CA 1
ATOM 812 C C . LYS A 1 106 ? -5.091 -3.379 -12.962 1.00 95.50 106 LYS A C 1
ATOM 814 O O . LYS A 1 106 ? -4.867 -2.644 -12.004 1.00 95.50 106 LYS A O 1
ATOM 819 N N . ALA A 1 107 ? -5.691 -2.938 -14.068 1.00 94.31 107 ALA A N 1
ATOM 820 C CA . ALA A 1 107 ? -6.024 -1.527 -14.295 1.00 94.31 107 ALA A CA 1
ATOM 821 C C . ALA A 1 107 ? -6.922 -0.917 -13.200 1.00 94.31 107 ALA A C 1
ATOM 823 O O . ALA A 1 107 ? -6.828 0.269 -12.904 1.00 94.31 107 ALA A O 1
ATOM 824 N N . GLN A 1 108 ? -7.763 -1.732 -12.554 1.00 94.81 108 GLN A N 1
ATOM 825 C CA . GLN A 1 108 ? -8.635 -1.299 -11.460 1.00 94.81 108 GLN A CA 1
ATOM 826 C C . GLN A 1 108 ? -7.855 -0.807 -10.233 1.00 94.81 108 GLN A C 1
ATOM 828 O O . GLN A 1 108 ? -8.409 -0.050 -9.438 1.00 94.81 108 GLN A O 1
ATOM 833 N N . PHE A 1 109 ? -6.588 -1.204 -10.073 1.00 95.06 109 PHE A N 1
ATOM 834 C CA . PHE A 1 109 ? -5.755 -0.750 -8.963 1.00 95.06 109 PHE A CA 1
ATOM 835 C C . PHE A 1 109 ? -5.488 0.760 -9.029 1.00 95.06 109 PHE A C 1
ATOM 837 O O . PHE A 1 109 ? -5.555 1.426 -8.001 1.00 95.06 109 PHE A O 1
ATOM 844 N N . ALA A 1 110 ? -5.323 1.329 -10.231 1.00 93.44 110 ALA A N 1
ATOM 845 C CA . ALA A 1 110 ? -5.142 2.773 -10.429 1.00 93.44 110 ALA A CA 1
ATOM 846 C C . ALA A 1 110 ? -6.332 3.623 -9.947 1.00 93.44 110 ALA A C 1
ATOM 848 O O . ALA A 1 110 ? -6.182 4.820 -9.717 1.00 93.44 110 ALA A O 1
ATOM 849 N N . ASN A 1 111 ? -7.507 3.010 -9.767 1.00 93.44 111 ASN A N 1
ATOM 850 C CA . ASN A 1 111 ? -8.712 3.680 -9.278 1.00 93.44 111 ASN A CA 1
ATOM 851 C C . ASN A 1 111 ? -8.869 3.593 -7.751 1.00 93.44 111 ASN A C 1
ATOM 853 O O . ASN A 1 111 ? -9.867 4.075 -7.210 1.00 93.44 111 ASN A O 1
ATOM 857 N N . ARG A 1 112 ? -7.932 2.961 -7.029 1.00 94.62 112 ARG A N 1
ATOM 858 C CA . ARG A 1 112 ? -7.987 2.912 -5.564 1.00 94.62 112 ARG A CA 1
ATOM 859 C C . ARG A 1 112 ? -7.613 4.272 -4.979 1.00 94.62 112 ARG A C 1
ATOM 861 O O . ARG A 1 112 ? -6.663 4.921 -5.412 1.00 94.62 112 ARG A O 1
ATOM 868 N N . ARG A 1 113 ? -8.324 4.682 -3.922 1.00 94.06 113 ARG A N 1
ATOM 869 C CA . ARG A 1 113 ? -8.034 5.922 -3.174 1.00 94.06 113 ARG A CA 1
ATOM 870 C C . ARG A 1 113 ? -6.575 6.017 -2.732 1.00 94.06 113 ARG A C 1
ATOM 872 O O . ARG A 1 113 ? -6.003 7.100 -2.762 1.00 94.06 113 ARG A O 1
ATOM 879 N N . THR A 1 114 ? -5.991 4.878 -2.388 1.00 93.50 114 THR A N 1
ATOM 880 C CA . THR A 1 114 ? -4.616 4.712 -1.927 1.00 93.50 114 THR A CA 1
ATOM 881 C C . THR A 1 114 ? -3.562 5.139 -2.954 1.00 93.50 114 THR A C 1
ATOM 883 O O . THR A 1 114 ? -2.436 5.442 -2.573 1.00 93.50 114 THR A O 1
ATOM 886 N N . VAL A 1 115 ? -3.901 5.249 -4.242 1.00 93.81 115 VAL A N 1
ATOM 887 C CA . VAL A 1 115 ? -2.943 5.633 -5.296 1.00 93.81 115 VAL A CA 1
ATOM 888 C C . VAL A 1 115 ? -3.357 6.849 -6.117 1.00 93.81 115 VAL A C 1
ATOM 890 O O . VAL A 1 115 ? -2.539 7.403 -6.841 1.00 93.81 115 VAL A O 1
ATOM 893 N N . ILE A 1 116 ? -4.596 7.318 -5.978 1.00 92.56 116 ILE A N 1
ATOM 894 C CA . ILE A 1 116 ? -5.065 8.515 -6.676 1.00 92.56 116 ILE A CA 1
ATOM 895 C C . ILE A 1 116 ? -4.367 9.765 -6.118 1.00 92.56 116 ILE A C 1
ATOM 897 O O . ILE A 1 116 ? -4.420 10.055 -4.922 1.00 92.56 116 ILE A O 1
ATOM 901 N N . ALA A 1 117 ? -3.758 10.553 -7.007 1.00 87.81 117 ALA A N 1
ATOM 902 C CA . ALA A 1 117 ? -2.968 11.726 -6.633 1.00 87.81 117 ALA A CA 1
ATOM 903 C C . ALA A 1 117 ? -3.780 12.859 -5.973 1.00 87.81 117 ALA A C 1
ATOM 905 O O . ALA A 1 117 ? -3.208 13.667 -5.240 1.00 87.81 117 ALA A O 1
ATOM 906 N N . THR A 1 118 ? -5.093 12.917 -6.217 1.00 90.38 118 THR A N 1
ATOM 907 C CA . THR A 1 118 ? -6.012 13.897 -5.613 1.00 90.38 118 THR A CA 1
ATOM 908 C C . THR A 1 118 ? -6.520 13.48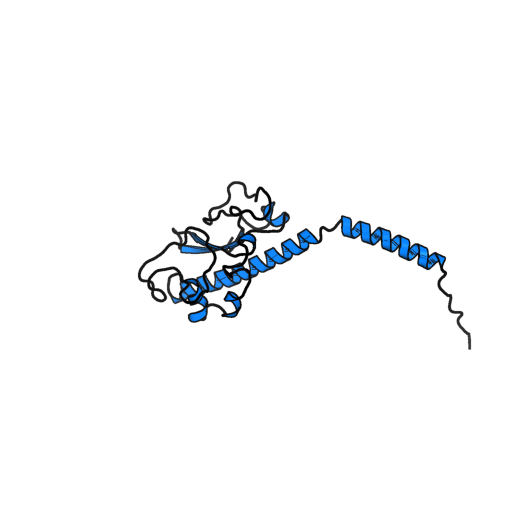5 -4.231 1.00 90.38 118 THR A C 1
ATOM 910 O O . THR A 1 118 ? -7.103 14.313 -3.531 1.00 90.38 118 THR A O 1
ATOM 913 N N . THR A 1 119 ? -6.296 12.237 -3.807 1.00 91.81 119 THR A N 1
ATOM 914 C CA . THR A 1 119 ? -6.605 11.800 -2.443 1.00 91.81 119 THR A CA 1
ATOM 915 C C . THR A 1 119 ? -5.680 12.524 -1.449 1.00 91.81 119 THR A C 1
ATOM 917 O O . THR A 1 119 ? -4.506 12.762 -1.767 1.00 91.81 119 THR A O 1
ATOM 920 N N . PRO A 1 120 ? -6.152 12.871 -0.234 1.00 91.19 120 PRO A N 1
ATOM 921 C CA . PRO A 1 120 ? -5.283 13.384 0.821 1.00 91.19 120 PRO A CA 1
ATOM 922 C C . PRO A 1 120 ? -4.051 12.494 1.037 1.00 91.19 120 PRO A C 1
ATOM 924 O O . PRO A 1 120 ? -4.158 11.268 1.034 1.00 91.19 120 PRO A O 1
ATOM 927 N N . ALA A 1 121 ? -2.882 13.110 1.246 1.00 85.44 121 ALA A N 1
ATOM 928 C CA . ALA A 1 121 ? -1.603 12.408 1.417 1.00 85.44 121 ALA A CA 1
ATOM 929 C C . ALA A 1 121 ? -1.653 11.308 2.493 1.00 85.44 121 ALA A C 1
ATOM 931 O O . ALA A 1 121 ? -1.092 10.238 2.304 1.00 85.44 121 ALA A O 1
ATOM 932 N N . ALA A 1 122 ? -2.408 11.543 3.564 1.00 86.19 122 ALA A N 1
ATOM 933 C CA . ALA A 1 122 ? -2.587 10.620 4.679 1.00 86.19 122 ALA A CA 1
ATOM 934 C C . ALA A 1 122 ? -3.225 9.267 4.304 1.00 86.19 122 ALA A C 1
ATOM 936 O O . ALA A 1 122 ? -3.029 8.263 4.977 1.00 86.19 122 ALA A O 1
ATOM 937 N N . GLU A 1 123 ? -4.025 9.225 3.233 1.00 90.75 123 GLU A N 1
ATOM 938 C CA . GLU A 1 123 ? -4.690 7.996 2.780 1.00 90.75 123 GLU A CA 1
ATOM 939 C C . GLU A 1 123 ? -3.886 7.244 1.712 1.00 90.75 123 GLU A C 1
ATOM 941 O O . GLU A 1 123 ? -4.294 6.156 1.300 1.00 90.75 123 GLU A O 1
ATOM 946 N N . ARG A 1 124 ? -2.779 7.822 1.239 1.00 92.44 124 ARG A N 1
ATOM 947 C CA . ARG A 1 124 ? -2.037 7.340 0.075 1.00 92.44 124 ARG A CA 1
ATOM 948 C C . ARG A 1 124 ? -0.933 6.359 0.454 1.00 92.44 124 ARG A C 1
ATOM 950 O O . ARG A 1 124 ? -0.398 6.374 1.559 1.00 92.44 124 ARG A O 1
ATOM 957 N N . LEU A 1 125 ? -0.588 5.520 -0.514 1.00 93.62 125 LEU A N 1
ATOM 958 C CA . LEU A 1 125 ? 0.648 4.756 -0.530 1.00 93.62 125 LEU A CA 1
ATOM 959 C C . LEU A 1 125 ? 1.771 5.620 -1.083 1.00 93.62 125 LEU A C 1
ATOM 961 O O . LEU A 1 125 ? 1.559 6.487 -1.942 1.00 93.62 125 LEU A O 1
ATOM 965 N N . PHE A 1 126 ? 2.970 5.298 -0.632 1.00 92.25 126 PHE A N 1
ATOM 966 C CA . PHE A 1 126 ? 4.216 5.890 -1.063 1.00 92.25 126 PHE A CA 1
ATOM 967 C C . PHE A 1 126 ? 5.195 4.779 -1.406 1.00 92.25 126 PHE A C 1
ATOM 969 O O . PHE A 1 126 ? 5.263 3.770 -0.716 1.00 92.25 126 PHE A O 1
ATOM 976 N N . VAL A 1 127 ? 5.945 4.955 -2.480 1.00 92.25 127 VAL A N 1
ATOM 977 C CA . VAL A 1 127 ? 6.906 3.975 -2.974 1.00 92.25 127 VAL A CA 1
ATOM 978 C C . VAL A 1 127 ? 8.285 4.588 -2.877 1.00 92.25 127 VAL A C 1
ATOM 980 O O . VAL A 1 127 ? 8.495 5.725 -3.307 1.00 92.25 127 VAL A O 1
ATOM 983 N N . SER A 1 128 ? 9.206 3.833 -2.306 1.00 89.94 128 SER A N 1
ATOM 984 C CA . SER A 1 128 ? 10.606 4.198 -2.143 1.00 89.94 128 SER A CA 1
ATOM 985 C C . SER A 1 128 ? 11.493 2.990 -2.398 1.00 89.94 128 SER A C 1
ATOM 987 O O . SER A 1 128 ? 11.029 1.857 -2.529 1.00 89.94 128 SER A O 1
ATOM 989 N N . GLU A 1 129 ? 12.789 3.240 -2.486 1.00 87.94 129 GLU A N 1
ATOM 990 C CA . GLU A 1 129 ? 13.777 2.226 -2.793 1.00 87.94 129 GLU A CA 1
ATOM 991 C C . GLU A 1 129 ? 15.062 2.448 -1.996 1.00 87.94 129 GLU A C 1
ATOM 993 O O . GLU A 1 129 ? 15.540 3.576 -1.854 1.00 87.94 129 GLU A O 1
ATOM 998 N N . ILE A 1 130 ? 15.664 1.353 -1.528 1.00 83.38 130 ILE A N 1
ATOM 999 C CA . ILE A 1 130 ? 17.020 1.373 -0.975 1.00 83.38 130 ILE A CA 1
ATOM 1000 C C . ILE A 1 130 ? 18.020 1.333 -2.136 1.00 83.38 130 ILE A C 1
ATOM 1002 O O . ILE A 1 130 ? 18.262 0.280 -2.725 1.00 83.38 130 ILE A O 1
ATOM 1006 N N . ALA A 1 131 ? 18.637 2.478 -2.437 1.00 80.94 131 ALA A N 1
ATOM 1007 C CA . ALA A 1 131 ? 19.521 2.657 -3.596 1.00 80.94 131 ALA A CA 1
ATOM 1008 C C . ALA A 1 131 ? 20.671 1.631 -3.696 1.00 80.94 131 ALA A C 1
ATOM 1010 O O . ALA A 1 131 ? 21.064 1.256 -4.795 1.00 80.94 131 ALA A O 1
ATOM 1011 N N . ALA A 1 132 ? 21.211 1.166 -2.564 1.00 82.38 132 ALA A N 1
ATOM 1012 C CA . ALA A 1 132 ? 22.329 0.220 -2.548 1.00 82.38 132 ALA A CA 1
ATOM 1013 C C . ALA A 1 132 ? 21.931 -1.213 -2.948 1.00 82.38 132 ALA A C 1
ATOM 1015 O O . ALA A 1 132 ? 22.741 -1.931 -3.527 1.00 82.38 132 ALA A O 1
ATOM 1016 N N . THR A 1 133 ? 20.706 -1.637 -2.626 1.00 85.75 133 THR A N 1
ATOM 1017 C CA . THR A 1 133 ? 20.235 -3.023 -2.812 1.00 85.75 133 THR A CA 1
ATOM 1018 C C . THR A 1 133 ? 19.140 -3.153 -3.862 1.00 85.75 133 THR A C 1
ATOM 1020 O O . THR A 1 133 ? 18.737 -4.270 -4.174 1.00 85.75 133 THR A O 1
ATOM 1023 N N . ARG A 1 134 ? 18.647 -2.029 -4.395 1.00 86.50 134 ARG A N 1
ATOM 1024 C CA . ARG A 1 134 ? 17.505 -1.962 -5.314 1.00 86.50 134 ARG A CA 1
ATOM 1025 C C . ARG A 1 134 ? 16.250 -2.644 -4.754 1.00 86.50 134 ARG A C 1
ATOM 1027 O O . ARG A 1 134 ? 15.449 -3.227 -5.479 1.00 86.50 134 ARG A O 1
ATOM 1034 N N . GLN A 1 135 ? 16.080 -2.606 -3.434 1.00 87.38 135 GLN A N 1
ATOM 1035 C CA . GLN A 1 135 ? 14.896 -3.149 -2.772 1.00 87.38 135 GLN A CA 1
ATOM 1036 C C . GLN A 1 135 ? 13.809 -2.079 -2.731 1.00 87.38 135 GLN A C 1
ATOM 1038 O O . GLN A 1 135 ? 13.952 -1.075 -2.026 1.00 87.38 135 GLN A O 1
ATOM 1043 N N . ALA A 1 136 ? 12.735 -2.292 -3.494 1.00 90.44 136 ALA A N 1
ATOM 1044 C CA . ALA A 1 136 ? 11.547 -1.458 -3.429 1.00 90.44 136 ALA A CA 1
ATOM 1045 C C . ALA A 1 136 ? 10.794 -1.700 -2.117 1.00 90.44 136 ALA A C 1
ATOM 1047 O O . ALA A 1 136 ? 10.767 -2.802 -1.568 1.00 90.44 136 ALA A O 1
ATOM 1048 N N . SER A 1 137 ? 10.165 -0.656 -1.601 1.00 90.81 137 SER A N 1
ATOM 1049 C CA . SER A 1 137 ? 9.246 -0.755 -0.479 1.00 90.81 137 SER A CA 1
ATOM 1050 C C . SER A 1 137 ? 8.035 0.130 -0.717 1.00 90.81 137 SER A C 1
ATOM 1052 O O . SER A 1 137 ? 8.136 1.221 -1.282 1.00 90.81 137 SER A O 1
ATOM 1054 N N . VAL A 1 138 ? 6.878 -0.354 -0.278 1.00 92.50 138 VAL A N 1
ATOM 1055 C CA . VAL A 1 138 ? 5.617 0.377 -0.340 1.00 92.50 138 VAL A CA 1
ATOM 1056 C C . VAL A 1 138 ? 5.173 0.697 1.074 1.00 92.50 138 VAL A C 1
ATOM 1058 O O . VAL A 1 138 ? 4.993 -0.192 1.903 1.00 92.50 138 VAL A O 1
ATOM 1061 N N . CYS A 1 139 ? 5.012 1.981 1.337 1.00 90.06 139 CYS A N 1
ATOM 1062 C CA . CYS A 1 139 ? 4.810 2.565 2.642 1.00 90.06 139 CYS A CA 1
ATOM 1063 C C . CYS A 1 139 ? 3.457 3.271 2.726 1.00 90.06 139 CYS A C 1
ATOM 1065 O O . CYS A 1 139 ? 2.965 3.814 1.737 1.00 90.06 139 CYS A O 1
ATOM 1067 N N . PHE A 1 140 ? 2.859 3.299 3.910 1.00 90.62 140 PHE A N 1
ATOM 1068 C CA . PHE A 1 140 ? 1.651 4.073 4.189 1.00 90.62 140 PHE A CA 1
ATOM 1069 C C . PHE A 1 140 ? 1.697 4.652 5.598 1.00 90.62 140 PHE A C 1
ATOM 1071 O O . PHE A 1 140 ? 2.383 4.118 6.470 1.00 90.62 140 PHE A O 1
ATOM 1078 N N . GLU A 1 141 ? 0.962 5.737 5.822 1.00 89.50 141 GLU A N 1
ATOM 1079 C CA . GLU A 1 141 ? 0.826 6.318 7.154 1.00 89.50 141 GLU A CA 1
ATOM 1080 C C . GLU A 1 141 ? -0.264 5.569 7.951 1.00 89.50 141 GLU A C 1
ATOM 1082 O O . GLU A 1 141 ? -1.415 5.510 7.497 1.00 89.50 141 GLU A O 1
ATOM 1087 N N . PRO A 1 142 ? 0.053 4.980 9.119 1.00 88.88 142 PRO A N 1
ATOM 1088 C CA . PRO A 1 142 ? -0.951 4.330 9.953 1.00 88.88 142 PRO A CA 1
ATOM 1089 C C . PRO A 1 142 ? -1.885 5.348 10.615 1.00 88.88 142 PRO A C 1
ATOM 1091 O O . PRO A 1 142 ? -1.442 6.329 11.212 1.00 88.88 142 PRO A O 1
ATOM 1094 N N . GLU A 1 143 ? -3.189 5.080 10.576 1.00 89.62 143 GLU A N 1
ATOM 1095 C CA . GLU A 1 143 ? -4.198 5.913 11.237 1.00 89.62 143 GLU A CA 1
ATOM 1096 C C . GLU A 1 143 ? -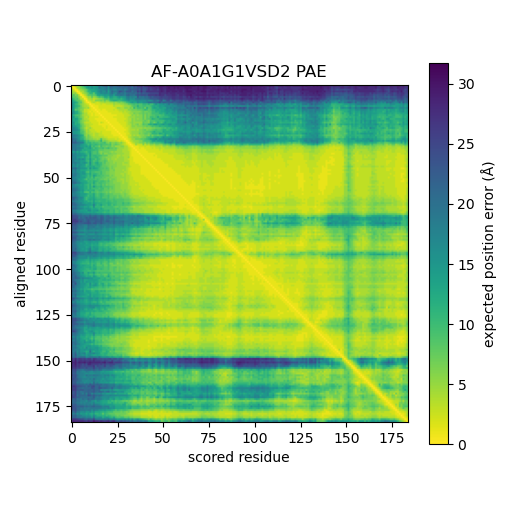4.528 5.419 12.653 1.00 89.62 143 GLU A C 1
ATOM 1098 O O . GLU A 1 143 ? -4.857 6.217 13.533 1.00 89.62 143 GLU A O 1
ATOM 1103 N N . SER A 1 144 ? -4.460 4.106 12.891 1.00 88.56 144 SER A N 1
ATOM 1104 C CA . SER A 1 144 ? -4.774 3.512 14.192 1.00 88.56 144 SER A CA 1
ATOM 1105 C C . SER A 1 144 ? -3.728 3.877 15.241 1.00 88.56 144 SER A C 1
ATOM 1107 O O . SER A 1 144 ? -2.522 3.752 15.022 1.00 88.56 144 SER A O 1
ATOM 1109 N N . GLY A 1 145 ? -4.183 4.316 16.417 1.00 85.25 145 GLY A N 1
ATOM 1110 C CA . GLY A 1 145 ? -3.298 4.693 17.520 1.00 85.25 145 GLY A CA 1
ATOM 1111 C C . GLY A 1 145 ? -2.388 3.541 17.947 1.00 85.25 145 GLY A C 1
ATOM 1112 O O . GLY A 1 145 ? -1.224 3.743 18.266 1.00 85.25 145 GLY A O 1
ATOM 1113 N N . SER A 1 146 ? -2.891 2.313 17.877 1.00 82.94 146 SER A N 1
ATOM 1114 C CA . SER A 1 146 ? -2.116 1.097 18.140 1.00 82.94 146 SER A CA 1
ATOM 1115 C C . SER A 1 146 ? -1.017 0.802 17.111 1.00 82.94 146 SER A C 1
ATOM 1117 O O . SER A 1 146 ? 0.047 0.348 17.518 1.00 82.94 146 SER A O 1
ATOM 1119 N N . ALA A 1 147 ? -1.225 1.066 15.815 1.00 83.50 147 ALA A N 1
ATOM 1120 C CA . ALA A 1 147 ? -0.167 0.935 14.806 1.00 83.50 147 ALA A CA 1
ATOM 1121 C C . ALA A 1 147 ? 0.843 2.092 14.878 1.00 83.50 147 ALA A C 1
ATOM 1123 O O . AL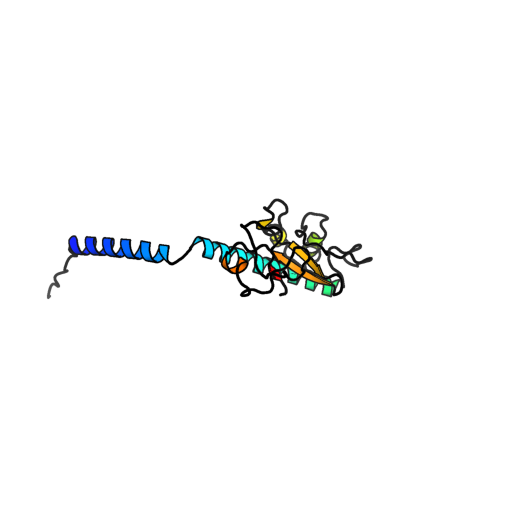A A 1 147 ? 2.013 1.914 14.559 1.00 83.50 147 ALA A O 1
ATOM 1124 N N . ARG A 1 148 ? 0.399 3.262 15.350 1.00 82.81 148 ARG A N 1
ATOM 1125 C CA . ARG A 1 148 ? 1.239 4.446 15.585 1.00 82.81 148 ARG A CA 1
ATOM 1126 C C . ARG A 1 148 ? 2.133 4.329 16.825 1.00 82.81 148 ARG A C 1
ATOM 1128 O O . ARG A 1 148 ? 3.219 4.899 16.836 1.00 82.81 148 ARG A O 1
ATOM 1135 N N . ASN A 1 149 ? 1.685 3.600 17.851 1.00 76.06 149 ASN A N 1
ATOM 1136 C CA . ASN A 1 149 ? 2.321 3.558 19.174 1.00 76.06 149 ASN A CA 1
ATOM 1137 C C . ASN A 1 149 ? 3.073 2.262 19.503 1.00 76.06 149 ASN A C 1
ATOM 1139 O O . ASN A 1 149 ? 3.494 2.096 20.647 1.00 76.06 149 ASN A O 1
ATOM 1143 N N . ALA A 1 150 ? 3.216 1.312 18.578 1.00 56.62 150 ALA A N 1
ATOM 1144 C CA . ALA A 1 150 ? 3.766 0.016 18.951 1.00 56.62 150 ALA A CA 1
ATOM 1145 C C . ALA A 1 150 ? 4.688 -0.592 17.900 1.00 56.62 150 ALA A C 1
ATOM 1147 O O . ALA A 1 150 ? 4.273 -0.878 16.776 1.00 56.62 150 ALA A O 1
ATOM 1148 N N . GLY A 1 151 ? 5.866 -1.006 18.374 1.00 52.16 151 GLY A N 1
ATOM 1149 C CA . GLY A 1 151 ? 6.676 -2.096 17.828 1.00 52.16 151 GLY A CA 1
ATOM 1150 C C . GLY A 1 151 ? 5.967 -3.463 17.794 1.00 52.16 151 GLY A C 1
ATOM 1151 O O . GLY A 1 151 ? 6.584 -4.482 18.073 1.00 52.16 151 GLY A O 1
ATOM 1152 N N . ALA A 1 152 ? 4.676 -3.497 17.450 1.00 44.34 152 ALA A N 1
ATOM 1153 C CA . ALA A 1 152 ? 3.857 -4.6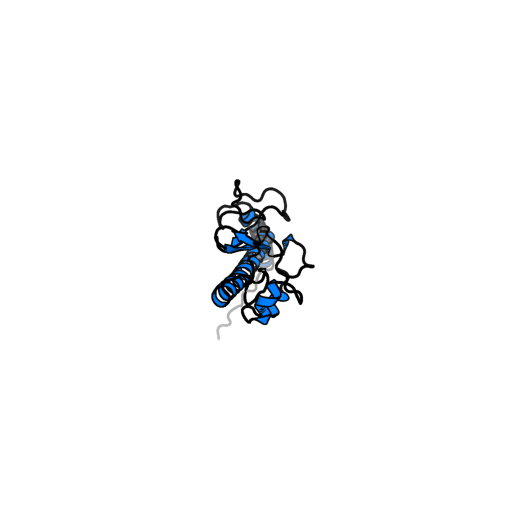87 17.242 1.00 44.34 152 ALA A CA 1
ATOM 1154 C C . ALA A 1 152 ? 3.598 -4.984 15.748 1.00 44.34 152 ALA A C 1
ATOM 1156 O O . ALA A 1 152 ? 2.989 -6.005 15.436 1.00 44.34 152 ALA A O 1
ATOM 1157 N N . GLN A 1 153 ? 4.025 -4.116 14.818 1.00 50.69 153 GLN A N 1
ATOM 1158 C CA . GLN A 1 153 ? 3.754 -4.272 13.377 1.00 50.69 153 GLN A CA 1
ATOM 1159 C C . GLN A 1 153 ? 4.975 -4.079 12.453 1.00 50.69 153 GLN A C 1
ATOM 1161 O O . GLN A 1 153 ? 4.772 -3.965 11.248 1.00 50.69 153 GLN A O 1
ATOM 1166 N N . GLY A 1 154 ? 6.205 -4.067 12.984 1.00 57.69 154 GLY A N 1
ATOM 1167 C CA . GLY A 1 154 ? 7.459 -3.840 12.237 1.00 57.69 154 GLY A CA 1
ATOM 1168 C C . GLY A 1 154 ? 8.148 -2.516 12.612 1.00 57.69 154 GLY A C 1
ATOM 1169 O O . GLY A 1 154 ? 7.554 -1.734 13.355 1.00 57.69 154 GLY A O 1
ATOM 1170 N N . PRO A 1 155 ? 9.396 -2.263 12.163 1.00 68.00 155 PRO A N 1
ATOM 1171 C CA . PRO A 1 155 ? 10.057 -0.982 12.393 1.00 68.00 155 PRO A CA 1
ATOM 1172 C C . PRO A 1 155 ? 9.319 0.106 11.610 1.00 68.00 155 PRO A C 1
ATOM 1174 O O . PRO A 1 155 ? 9.164 -0.006 10.390 1.00 68.00 155 PRO A O 1
ATOM 1177 N N . LEU A 1 156 ? 8.861 1.151 12.299 1.00 76.69 156 LEU A N 1
ATOM 1178 C CA . LEU A 1 156 ? 8.416 2.366 11.624 1.00 76.69 156 LEU A CA 1
ATOM 1179 C C . LEU A 1 156 ? 9.569 2.911 10.780 1.00 76.69 156 LEU A C 1
ATOM 1181 O O . LEU A 1 156 ? 10.746 2.720 11.100 1.00 76.69 156 LEU A O 1
ATOM 1185 N N . ARG A 1 157 ? 9.227 3.541 9.661 1.00 79.44 157 ARG A N 1
ATOM 1186 C CA . ARG A 1 157 ? 10.196 4.076 8.712 1.00 79.44 157 ARG A CA 1
ATOM 1187 C C . ARG A 1 157 ? 9.917 5.534 8.401 1.00 79.44 157 ARG A C 1
ATOM 1189 O O . ARG A 1 157 ? 8.777 5.996 8.444 1.00 79.44 157 ARG A O 1
ATOM 1196 N N . THR A 1 158 ? 10.981 6.234 8.038 1.00 79.50 158 THR A N 1
ATOM 1197 C CA . THR A 1 158 ? 10.923 7.595 7.512 1.00 79.50 158 THR A CA 1
ATOM 1198 C C . THR A 1 158 ? 10.436 7.595 6.059 1.00 79.50 158 THR A C 1
ATOM 1200 O O . THR A 1 158 ? 10.362 6.560 5.387 1.00 79.50 158 THR A O 1
ATOM 1203 N N . ASN A 1 159 ? 10.194 8.786 5.513 1.00 73.88 159 ASN A N 1
ATOM 1204 C CA . ASN A 1 159 ? 9.905 8.983 4.090 1.00 73.88 159 ASN A CA 1
ATOM 1205 C C . ASN A 1 159 ? 11.059 8.578 3.145 1.00 73.88 159 ASN A C 1
ATOM 1207 O O . ASN A 1 159 ? 10.889 8.642 1.935 1.00 73.88 159 ASN A O 1
ATOM 1211 N N . THR A 1 160 ? 12.228 8.186 3.649 1.00 74.50 160 THR A N 1
ATOM 1212 C CA . THR A 1 160 ? 13.345 7.657 2.846 1.00 74.50 160 THR A CA 1
ATOM 1213 C C . THR A 1 160 ? 13.525 6.152 3.019 1.00 74.50 160 THR A C 1
ATOM 1215 O O . THR A 1 160 ? 14.554 5.608 2.627 1.00 74.50 160 THR A O 1
ATOM 1218 N N . ASN A 1 161 ? 12.530 5.464 3.598 1.00 75.62 161 ASN A N 1
ATOM 1219 C CA . ASN A 1 161 ? 12.598 4.036 3.919 1.00 75.62 161 ASN A CA 1
ATOM 1220 C C . ASN A 1 161 ? 13.706 3.678 4.928 1.00 75.62 161 ASN A C 1
ATOM 1222 O O . ASN A 1 161 ? 14.099 2.516 5.028 1.00 75.62 161 ASN A O 1
ATOM 1226 N N . ALA A 1 162 ? 14.228 4.664 5.660 1.00 77.62 162 ALA A N 1
ATOM 1227 C CA . ALA A 1 162 ? 15.169 4.427 6.744 1.00 77.62 162 ALA A CA 1
ATOM 1228 C C . ALA A 1 162 ? 14.398 4.026 8.013 1.00 77.62 162 ALA A C 1
ATOM 1230 O O . ALA A 1 162 ? 13.275 4.500 8.197 1.00 77.62 162 ALA A O 1
ATOM 1231 N N . PRO A 1 163 ? 14.961 3.171 8.885 1.00 75.62 163 PRO A N 1
ATOM 1232 C CA . PRO A 1 163 ? 14.347 2.875 10.174 1.00 75.62 163 PRO A CA 1
ATOM 1233 C C . PRO A 1 163 ? 14.181 4.161 10.990 1.00 75.62 163 PRO A C 1
ATOM 1235 O O . PRO A 1 163 ? 15.104 4.972 11.083 1.00 75.62 163 PRO A O 1
ATOM 1238 N N . ASP A 1 164 ? 12.998 4.341 11.566 1.00 72.88 164 ASP A N 1
ATOM 1239 C CA . ASP A 1 164 ? 12.718 5.406 12.519 1.00 72.88 164 ASP A CA 1
ATOM 1240 C C . ASP A 1 164 ? 13.425 5.090 13.845 1.00 72.88 164 ASP A C 1
ATOM 1242 O O . ASP A 1 164 ? 13.302 3.984 14.379 1.00 72.88 164 ASP A O 1
ATOM 1246 N N . ALA A 1 165 ? 14.210 6.043 14.350 1.00 66.31 165 ALA A N 1
ATOM 1247 C CA . ALA A 1 165 ? 15.063 5.838 15.520 1.00 66.31 165 ALA A CA 1
ATOM 1248 C C . ALA A 1 165 ? 14.266 5.639 16.820 1.00 66.31 165 ALA A C 1
ATOM 1250 O O . ALA A 1 165 ? 14.747 4.960 17.727 1.00 66.31 165 ALA A O 1
ATOM 1251 N N . ASP A 1 166 ? 13.053 6.191 16.890 1.00 67.12 166 ASP A N 1
ATOM 1252 C CA . ASP A 1 166 ? 12.219 6.182 18.091 1.00 67.12 166 ASP A CA 1
ATOM 1253 C C . ASP A 1 166 ? 11.130 5.101 18.028 1.00 67.12 166 ASP A C 1
ATOM 1255 O O . ASP A 1 166 ? 10.485 4.807 19.037 1.00 67.12 166 ASP A O 1
ATOM 1259 N N . ASN A 1 167 ? 10.929 4.492 16.849 1.00 71.38 167 ASN A N 1
ATOM 1260 C CA . ASN A 1 167 ? 9.885 3.508 16.558 1.00 71.38 167 ASN A CA 1
ATOM 1261 C C . ASN A 1 167 ? 8.514 3.937 17.114 1.00 71.38 167 ASN A C 1
ATOM 1263 O O . ASN A 1 167 ? 7.730 3.121 17.612 1.00 71.38 167 ASN A O 1
ATOM 1267 N N . LEU A 1 168 ? 8.242 5.244 17.028 1.00 73.44 168 LEU A N 1
ATOM 1268 C CA . LEU A 1 168 ? 7.036 5.878 17.534 1.00 73.44 168 LEU A CA 1
ATOM 1269 C C . LEU A 1 168 ? 6.553 6.970 16.574 1.00 73.44 168 LEU A C 1
ATOM 1271 O O . LEU A 1 168 ? 7.248 7.957 16.337 1.00 73.44 168 LEU A O 1
ATOM 1275 N N . CYS A 1 169 ? 5.307 6.869 16.102 1.00 76.31 169 CYS A N 1
ATOM 1276 C CA . CYS A 1 169 ? 4.667 7.983 15.408 1.00 76.31 169 CYS A CA 1
ATOM 1277 C C . CYS A 1 169 ? 4.240 9.052 16.425 1.00 76.31 169 CYS A C 1
ATOM 1279 O O . CYS A 1 169 ? 3.118 9.032 16.939 1.00 76.31 169 CYS A O 1
ATOM 1281 N N . THR A 1 170 ? 5.107 10.020 16.706 1.00 71.69 170 THR A N 1
ATOM 1282 C CA . THR A 1 170 ? 4.751 11.158 17.564 1.00 71.69 170 THR A CA 1
ATOM 1283 C C . THR A 1 170 ? 3.728 12.085 16.873 1.00 71.69 170 THR A C 1
ATOM 1285 O O . THR A 1 170 ? 3.620 12.134 15.648 1.00 71.69 170 THR A O 1
ATOM 1288 N N . GLY A 1 171 ? 2.900 12.805 17.638 1.00 75.62 171 GLY A N 1
ATOM 1289 C CA . GLY A 1 171 ? 1.938 13.788 17.101 1.00 75.62 171 GLY A CA 1
ATOM 1290 C C . GLY A 1 171 ? 0.592 13.218 16.621 1.00 75.62 171 GLY A C 1
ATOM 1291 O O . GLY A 1 171 ? 0.282 12.044 16.818 1.00 75.62 171 GLY A O 1
ATOM 1292 N N . THR A 1 172 ? -0.245 14.056 16.005 1.00 80.38 172 THR A N 1
ATOM 1293 C CA . THR A 1 172 ? -1.586 13.692 15.503 1.00 80.38 172 THR A CA 1
ATOM 1294 C C . THR A 1 172 ? -1.540 13.177 14.069 1.00 80.38 172 THR A C 1
ATOM 1296 O O . THR A 1 172 ? -0.725 13.640 13.282 1.00 80.38 172 THR A O 1
ATOM 1299 N N . TYR A 1 173 ? -2.439 12.258 13.715 1.00 82.25 173 TYR A N 1
ATOM 1300 C CA . TYR A 1 173 ? -2.684 11.915 12.314 1.00 82.25 173 TYR A CA 1
ATOM 1301 C C . TYR A 1 173 ? -3.395 13.095 11.618 1.00 82.25 173 TYR A C 1
ATOM 1303 O O . TYR A 1 173 ? -4.382 13.594 12.174 1.00 82.25 173 TYR A O 1
ATOM 1311 N N . PRO A 1 174 ? -2.956 13.534 10.426 1.00 83.94 174 PRO A N 1
ATOM 1312 C CA . PRO A 1 174 ? -1.841 12.995 9.642 1.00 83.94 174 PRO A CA 1
ATOM 1313 C C . PRO A 1 174 ? -0.452 13.558 10.015 1.00 83.94 174 PRO A C 1
ATOM 1315 O O . PRO A 1 174 ? -0.318 14.722 10.389 1.00 83.94 174 PRO A O 1
ATOM 1318 N N . ASN A 1 175 ? 0.583 12.739 9.849 1.00 77.81 175 ASN A N 1
ATOM 1319 C CA . ASN A 1 175 ? 2.000 12.962 10.109 1.00 77.81 175 ASN A CA 1
ATOM 1320 C C . ASN A 1 175 ? 2.846 12.377 8.957 1.00 77.81 175 ASN A C 1
ATOM 1322 O O . ASN A 1 175 ? 3.095 11.174 8.876 1.00 77.81 175 ASN A O 1
ATOM 1326 N N . ALA A 1 176 ? 3.390 13.272 8.130 1.00 72.88 176 ALA A N 1
ATOM 1327 C CA . ALA A 1 176 ? 4.202 12.947 6.956 1.00 72.88 176 ALA A CA 1
ATOM 1328 C C . ALA A 1 176 ? 5.605 12.372 7.254 1.00 72.88 176 ALA A C 1
ATOM 1330 O O . ALA A 1 176 ? 6.401 12.220 6.327 1.00 72.88 176 ALA A O 1
ATOM 1331 N N . SER A 1 177 ? 5.927 12.077 8.513 1.00 75.88 177 SER A N 1
ATOM 1332 C CA . SER A 1 177 ? 7.223 11.531 8.929 1.00 75.88 177 SER A CA 1
ATOM 1333 C C . SER A 1 177 ? 7.150 10.088 9.422 1.00 75.88 177 SER A C 1
ATOM 1335 O O . SER A 1 177 ? 8.198 9.520 9.706 1.00 75.88 177 SER A O 1
ATOM 1337 N N . CYS A 1 178 ? 5.958 9.488 9.517 1.00 81.06 178 CYS A N 1
ATOM 1338 C CA . CYS A 1 178 ? 5.799 8.158 10.095 1.00 81.06 178 CYS A CA 1
ATOM 1339 C C . CYS A 1 178 ? 5.117 7.176 9.148 1.00 81.06 178 CYS A C 1
ATOM 1341 O O . CYS A 1 178 ? 3.935 7.317 8.842 1.00 81.06 178 CYS A O 1
ATOM 1343 N N . PHE A 1 179 ? 5.840 6.142 8.725 1.00 86.38 179 PHE A N 1
ATOM 1344 C CA . PHE A 1 179 ? 5.322 5.180 7.764 1.00 86.38 179 PHE A CA 1
ATOM 1345 C C . PHE A 1 179 ? 5.528 3.737 8.209 1.00 86.38 179 PHE A C 1
ATOM 1347 O O . PHE A 1 179 ? 6.522 3.387 8.841 1.00 86.38 179 PHE A O 1
ATOM 1354 N N . ILE A 1 180 ? 4.600 2.874 7.803 1.00 86.50 180 ILE A N 1
ATOM 1355 C CA . ILE A 1 180 ? 4.762 1.421 7.825 1.00 86.50 180 ILE A CA 1
ATOM 1356 C C . ILE A 1 180 ? 5.026 0.977 6.395 1.00 86.50 180 ILE A C 1
ATOM 1358 O O . ILE A 1 180 ? 4.208 1.241 5.514 1.00 86.50 180 ILE A O 1
ATOM 1362 N N . CYS A 1 181 ? 6.145 0.291 6.171 1.00 86.62 181 CYS A N 1
ATOM 1363 C CA . CYS A 1 181 ? 6.556 -0.176 4.851 1.00 86.62 181 CYS A CA 1
ATOM 1364 C C . CYS A 1 181 ? 6.453 -1.697 4.712 1.00 86.62 181 CYS A C 1
ATOM 1366 O O . CYS A 1 181 ? 6.565 -2.438 5.686 1.00 86.62 181 CYS A O 1
ATOM 1368 N N . VAL A 1 182 ? 6.244 -2.152 3.480 1.00 87.25 182 VAL A N 1
ATOM 1369 C CA . VAL A 1 182 ? 6.284 -3.552 3.040 1.00 87.25 182 VAL A CA 1
ATOM 1370 C C . VAL A 1 182 ? 7.382 -3.655 1.964 1.00 87.25 182 VAL A C 1
ATOM 1372 O O . VAL A 1 182 ? 7.355 -2.814 1.064 1.00 87.25 182 VAL A O 1
ATOM 1375 N N . PRO A 1 183 ? 8.328 -4.620 2.004 1.00 73.56 183 PRO A N 1
ATOM 1376 C CA . PRO A 1 183 ? 8.488 -5.686 2.992 1.00 73.56 183 PRO A CA 1
ATOM 1377 C C . PRO A 1 183 ? 9.184 -5.171 4.264 1.00 73.56 183 PRO A C 1
ATOM 1379 O O . PRO A 1 183 ? 9.959 -4.212 4.224 1.00 73.56 183 PRO A O 1
ATOM 1382 N N . GLN A 1 184 ? 8.835 -5.777 5.399 1.00 58.12 184 GLN A N 1
ATOM 1383 C CA . GLN A 1 184 ? 9.293 -5.360 6.731 1.00 58.12 184 GLN A CA 1
ATOM 1384 C C . GLN A 1 184 ? 10.709 -5.849 7.003 1.00 58.12 184 GLN A C 1
ATOM 1386 O O . GLN A 1 184 ? 10.952 -7.046 6.731 1.00 58.12 184 GLN A O 1
#

Radius of gyration: 24.96 Å; Cα contacts (8 Å, |Δi|>4): 285; chains: 1; bounding box: 80×46×56 Å

Nearest PDB structures (foldseek):
  4zc6-assembly1_A  TM=3.096E-01  e=8.766E+00  Homo sapiens

Fol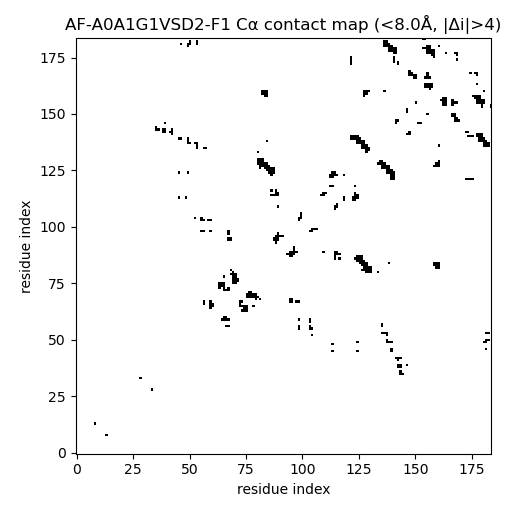dseek 3Di:
DDDDDDDDDDPVNVVVVVVVVVVVVVVVPVVDDVVLVVLVVLVVVLVVLQVLLLQLQVVLCVVQVAGLPAPPPPNHPGHDFQQFWDAQDCPVVGSSVVSPVVVSDPPCSCVDLQRPPPRPQQSHKTWGADVVPRRIKIKHHRQRQDCQADPPQDFWAARRRHGDPVSHNPDHPPDNGTIDIPPD

Sequence (184 aa):
MKLKLSRGFTLIELLIVIAVLGILVVAILSALDPLEQLRKARDAGRKSDAAELLAAYERYYTTYNCYPWDTGAPTCTAVVNRAVAVNPNFAVAGDDYRLITQGEMKAQFANRRTVIATTPAAERLFVSEIAATRQASVCFEPESGSARNAGAQGPLRTNTNAPDADNLCTGTYPNASCFICVPQ

pLDDT: mean 85.84, std 10.51, range [44.34, 96.81]

Organism: NCBI:txid1797591

Solvent-accessible surface area (backbone atoms only — not comparable to full-atom values): 10360 Å² total; per-residue (Å²): 133,88,80,79,82,81,82,78,84,52,71,65,60,56,54,52,50,55,52,53,51,53,54,52,53,55,54,51,57,72,74,47,64,68,65,50,52,54,28,44,52,52,40,51,51,52,53,51,54,30,50,56,51,40,54,23,51,53,51,42,25,72,76,40,78,42,53,59,70,21,42,61,52,72,64,58,75,46,88,53,72,43,48,54,47,38,62,54,37,55,49,93,92,29,42,49,31,46,38,38,78,72,67,49,37,64,70,71,58,58,72,35,62,39,42,36,86,86,44,61,74,60,62,25,39,25,40,24,26,44,72,91,75,72,47,67,32,22,25,33,45,57,69,16,65,68,68,26,66,30,83,82,82,52,75,30,18,34,51,52,71,42,77,40,93,78,43,55,51,75,82,62,86,76,49,92,61,40,25,48,48,37,79,115

InterPro domains:
  IPR012902 Prokaryotic N-terminal methylation site [PF07963] (5-29)
  IPR012902 Prokaryotic N-terminal methylation site [PS00409] (7-27)
  IPR012902 Prokaryotic N-terminal methylation site [TIGR02532] (7-29)
  IPR045584 Pilin-like [SSF54523] (9-98)

Secondary structure (DSSP, 8-state):
---PPP-PPPHHHHHHHHHHHHHHHHHHHHH--HHHHHHHHHHHHHHHHHHHHHHHHHHHHHHHSS-TTSBTTTS-SB-----S-B----STT-TTHHHHHTTSS-GGGGGSTTT-TTS-GGG-EEEEEETTTTEEEEEE---SHHHHS-TTSS--B-TTSPBPSS-S--SSSP-TT-BEEE--

Mean predicted aligned error: 8.35 Å